Protein AF-A0A2H9T1U2-F1 (afdb_monomer)

Radius of gyration: 17.57 Å; Cα contacts (8 Å, |Δi|>4): 417; chains: 1; bounding box: 41×41×45 Å

InterPro domains:
  IPR004183 Extradiol ring-cleavage dioxygenase, class III enzyme, subunit B [PF02900] (7-222)

Mean predicted aligned error: 4.66 Å

Nearest PDB structures (foldseek):
  4d9h-assembly1_B  TM=4.629E-01  e=4.566E-03  Bacillus subtilis
  3u40-assembly1_F  TM=4.804E-01  e=1.037E-02  Entamoeba histolytica
  3tl6-assembly1_D  TM=4.191E-01  e=2.671E-02  Entamoeba histolytica
  4tym-assembly1_A  TM=4.036E-01  e=2.845E-02  Streptococcus agalactiae LMG 15084
  3tl6-assembly1_E  TM=4.062E-01  e=1.214E-01  Entamoeba histolytica

pLDDT: mean 91.02, std 10.44, range [48.34, 98.44]

Secondary structure (DSSP, 8-state):
-EEEEEEE---GGGSTTTS-HHHHHHTHHHHHHHHHHHHHHHHH--SEEEEEETTSS-BSSSEEEE--SEEEEE-GGGT-SS-EEEEEE-HHHHHHHHHHHHHTT--EEEE---BPPHHHHHHHHHHHHHHHHTT-----TTTPPPEEEEEE-B-S-HHHHHHHHHHHHHHHH--SSS----EEEEEE----TTSSTTSTT---THHHHHHHHHHHHHHTT--

Organism: NCBI:txid1974891

Foldseek 3Di:
DEQAEDEAAQDCLCPPQQNDPVSVVVCVVNNVVLLVSLVSLVVSQAQEEEEEFQPPPEEQQAKEKEQAQKAKEDDVVRVDPPDIDIAGAPNVLVVLLVVLCVVVVLHYDYDHDRYDDSLRVRSVCSNQVVQVVVVHTDAGPPRHTYHYIYIYDYSYDPVSVVVSVVSVVCSLPDPDDDDNGHYYYYYHDDADQACACPRPVGHDPVSVVRVVVVVVCVVVVVD

Sequence (223 aa):
MLKFASICPHPPIIIPTIGSSRDLERVSKTIKAMERLAKIFQHSQPETVIVISPHGPVSYHDIAVTMSPALSGNLKAFGDYETEMNFENDLELVDILQEKCRERKIPLKLMDEPQLDHGSLVPLYYLTHAYRQAGKDYKPKGGKILKVVPVAYSFLNRQINFEFGKKLFEVCNIKGKTKKRRIAIVASGDLSHRLTFEAPAGFNPRGAEFDEKIIELLEENNT

Structure (mmCIF, N/CA/C/O backbone):
data_AF-A0A2H9T1U2-F1
#
_entry.id   AF-A0A2H9T1U2-F1
#
loop_
_atom_site.group_PDB
_atom_site.id
_atom_site.type_symbol
_atom_site.label_atom_id
_atom_site.label_alt_id
_atom_site.label_comp_id
_atom_site.label_asym_id
_atom_site.label_entity_id
_atom_site.label_seq_id
_atom_site.pdbx_PDB_ins_code
_atom_site.Cartn_x
_atom_site.Cartn_y
_atom_site.Cartn_z
_atom_site.occupancy
_atom_site.B_iso_or_equiv
_atom_site.auth_seq_id
_atom_site.auth_comp_id
_atom_site.auth_asym_id
_atom_site.auth_atom_id
_atom_site.pdbx_PDB_model_num
ATOM 1 N N . MET A 1 1 ? -14.183 6.981 8.095 1.00 90.94 1 MET A N 1
ATOM 2 C CA . MET A 1 1 ? -14.840 7.096 6.781 1.00 90.94 1 MET A CA 1
ATOM 3 C C . MET A 1 1 ? -13.784 6.923 5.713 1.00 90.94 1 MET A C 1
ATOM 5 O O . MET A 1 1 ? -12.765 7.613 5.782 1.00 90.94 1 MET A O 1
ATOM 9 N N . LEU A 1 2 ? -14.035 6.039 4.750 1.00 94.56 2 LEU A N 1
ATOM 10 C CA . LEU A 1 2 ? -13.167 5.886 3.585 1.00 94.56 2 LEU A CA 1
ATOM 11 C C . LEU A 1 2 ? -13.174 7.190 2.775 1.00 94.56 2 LEU A C 1
ATOM 13 O O . LEU A 1 2 ? -14.232 7.775 2.530 1.00 94.56 2 LEU A O 1
ATOM 17 N N . LYS A 1 3 ? -11.989 7.687 2.429 1.00 95.38 3 LYS A N 1
ATOM 18 C CA . LYS A 1 3 ? -11.798 8.943 1.686 1.00 95.38 3 LYS A CA 1
ATOM 19 C C . LYS A 1 3 ? -11.027 8.772 0.388 1.00 95.38 3 LYS A C 1
ATOM 21 O O . LYS A 1 3 ? -11.106 9.652 -0.462 1.00 95.38 3 LYS A O 1
ATOM 26 N N . PHE A 1 4 ? -10.298 7.674 0.267 1.00 96.31 4 PHE A N 1
ATOM 27 C CA . PHE A 1 4 ? -9.397 7.407 -0.835 1.00 96.31 4 PHE A CA 1
ATOM 28 C C . PHE A 1 4 ? -9.191 5.900 -0.951 1.00 96.31 4 PHE A C 1
ATOM 30 O O . PHE A 1 4 ? -9.043 5.220 0.065 1.00 96.31 4 PHE A O 1
ATOM 37 N N . ALA A 1 5 ? -9.173 5.401 -2.178 1.00 96.81 5 ALA A N 1
ATOM 38 C CA . ALA A 1 5 ? -8.763 4.048 -2.503 1.00 96.81 5 ALA A CA 1
ATOM 39 C C . ALA A 1 5 ? -7.925 4.103 -3.782 1.00 96.81 5 ALA A C 1
ATOM 41 O O . ALA A 1 5 ? -8.271 4.847 -4.701 1.00 96.81 5 ALA A O 1
ATOM 42 N N . SER A 1 6 ? -6.835 3.345 -3.839 1.00 96.75 6 SER A N 1
ATOM 43 C CA . SER A 1 6 ? -6.018 3.241 -5.046 1.00 96.75 6 SER A CA 1
ATOM 44 C C . SER A 1 6 ? -5.394 1.869 -5.194 1.00 96.75 6 SER A C 1
ATOM 46 O O . SER A 1 6 ? -5.083 1.214 -4.200 1.00 96.75 6 SER A O 1
ATOM 48 N N . ILE A 1 7 ? -5.130 1.506 -6.444 1.00 96.00 7 ILE A N 1
ATOM 49 C CA . ILE A 1 7 ? -4.169 0.472 -6.809 1.00 96.00 7 ILE A CA 1
ATOM 50 C C . ILE A 1 7 ? -2.923 1.198 -7.311 1.00 96.00 7 ILE A C 1
ATOM 52 O O . ILE A 1 7 ? -3.042 2.177 -8.052 1.00 96.00 7 ILE A O 1
ATOM 56 N N . CYS A 1 8 ? -1.742 0.776 -6.880 1.00 94.25 8 CYS A N 1
ATOM 57 C CA . CYS A 1 8 ? -0.493 1.395 -7.310 1.00 94.25 8 CYS A CA 1
ATOM 58 C C . CYS A 1 8 ? 0.639 0.370 -7.432 1.00 94.25 8 CYS A C 1
ATOM 60 O O . CYS A 1 8 ? 0.700 -0.566 -6.630 1.00 94.25 8 CYS A O 1
ATOM 62 N N . PRO A 1 9 ? 1.553 0.575 -8.392 1.00 95.81 9 PRO A N 1
ATOM 63 C CA . PRO A 1 9 ? 2.707 -0.288 -8.570 1.00 95.81 9 PRO A CA 1
ATOM 64 C C . PRO A 1 9 ? 3.745 -0.048 -7.468 1.00 95.81 9 PRO A C 1
ATOM 66 O O . PRO A 1 9 ? 3.754 1.005 -6.817 1.00 95.81 9 PRO A O 1
ATOM 69 N N . HIS A 1 10 ? 4.653 -1.004 -7.297 1.00 96.12 10 HIS A N 1
ATOM 70 C CA . HIS A 1 10 ? 5.757 -0.912 -6.337 1.00 96.12 10 HIS A CA 1
ATOM 71 C C . HIS A 1 10 ? 7.153 -1.323 -6.847 1.00 96.12 10 HIS A C 1
ATOM 73 O O . HIS A 1 10 ? 7.988 -1.707 -6.021 1.00 96.12 10 HIS A O 1
ATOM 79 N N . PRO A 1 11 ? 7.497 -1.216 -8.146 1.00 94.81 11 PRO A N 1
ATOM 80 C CA . PRO A 1 11 ? 8.843 -1.544 -8.583 1.00 94.81 11 PRO A CA 1
ATOM 81 C C . PRO A 1 11 ? 9.811 -0.457 -8.085 1.00 94.81 11 PRO A C 1
ATOM 83 O O . PRO A 1 11 ? 9.638 0.707 -8.440 1.00 94.81 11 PRO A O 1
ATOM 86 N N . PRO A 1 12 ? 10.869 -0.780 -7.322 1.00 94.75 12 PRO A N 1
ATOM 87 C CA . PRO A 1 12 ? 11.767 0.230 -6.745 1.00 94.75 12 PRO A CA 1
ATOM 88 C C . PRO A 1 12 ? 12.447 1.143 -7.773 1.00 94.75 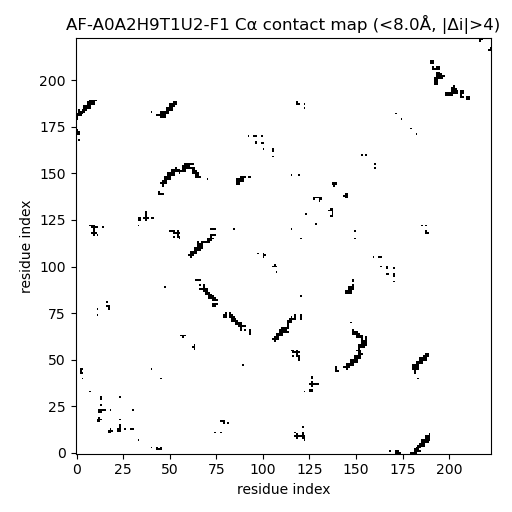12 PRO A C 1
ATOM 90 O O . PRO A 1 12 ? 12.835 2.257 -7.445 1.00 94.75 12 PRO A O 1
ATOM 93 N N . ILE A 1 13 ? 12.526 0.713 -9.035 1.00 94.75 13 ILE A N 1
ATOM 94 C CA . ILE A 1 13 ? 13.124 1.457 -10.151 1.00 94.75 13 ILE A CA 1
ATOM 95 C C . ILE A 1 13 ? 12.487 2.831 -10.415 1.00 94.75 13 ILE A C 1
ATOM 97 O O . ILE A 1 13 ? 13.112 3.682 -11.040 1.00 94.75 13 ILE A O 1
ATOM 101 N N . ILE A 1 14 ? 11.247 3.064 -9.970 1.00 94.50 14 ILE A N 1
ATOM 102 C CA . ILE A 1 14 ? 10.608 4.376 -10.141 1.00 94.50 14 ILE A CA 1
ATOM 103 C C . ILE A 1 14 ? 11.170 5.413 -9.153 1.00 94.50 14 ILE A C 1
ATOM 105 O O . ILE A 1 14 ? 11.081 6.612 -9.413 1.00 94.50 14 ILE A O 1
ATOM 109 N N . ILE A 1 15 ? 11.792 4.974 -8.052 1.00 93.81 15 ILE A N 1
ATOM 110 C CA . ILE A 1 15 ? 12.390 5.855 -7.047 1.00 93.81 15 ILE A CA 1
ATOM 111 C C . ILE A 1 15 ? 13.624 6.553 -7.646 1.00 93.81 15 ILE A C 1
ATOM 113 O O . ILE A 1 15 ? 14.526 5.864 -8.130 1.00 93.81 15 ILE A O 1
ATOM 117 N N . PRO A 1 16 ? 13.712 7.899 -7.592 1.00 91.62 16 PRO A N 1
ATOM 118 C CA . PRO A 1 16 ? 14.784 8.651 -8.251 1.00 91.62 16 PRO A CA 1
ATOM 119 C C . PRO A 1 16 ? 16.214 8.280 -7.837 1.00 91.62 16 PRO A C 1
ATOM 121 O O . PRO A 1 16 ? 17.124 8.399 -8.648 1.00 91.62 16 PRO A O 1
ATOM 124 N N . THR A 1 17 ? 16.420 7.845 -6.592 1.00 91.81 17 THR A N 1
ATOM 125 C CA . THR A 1 17 ? 17.729 7.419 -6.062 1.00 91.81 17 THR A CA 1
ATOM 126 C C . THR A 1 17 ? 18.105 5.985 -6.457 1.00 91.81 17 THR A C 1
ATOM 128 O O . THR A 1 17 ? 19.245 5.584 -6.249 1.00 91.81 17 THR A O 1
ATOM 131 N N . ILE A 1 18 ? 17.172 5.215 -7.034 1.00 94.56 18 ILE A N 1
ATOM 132 C CA . ILE A 1 18 ? 17.358 3.808 -7.430 1.00 94.56 18 ILE A CA 1
ATOM 133 C C . ILE A 1 18 ? 17.444 3.677 -8.951 1.00 94.56 18 ILE A C 1
ATOM 135 O O . ILE A 1 18 ? 18.362 3.048 -9.474 1.00 94.56 18 ILE A O 1
ATOM 139 N N . GLY A 1 19 ? 16.472 4.238 -9.674 1.00 92.75 19 GLY A N 1
ATOM 140 C CA . GLY A 1 19 ? 16.441 4.175 -11.133 1.00 92.75 19 GLY A CA 1
ATOM 141 C C . GLY A 1 19 ? 17.531 5.042 -11.760 1.00 92.75 19 GLY A C 1
ATOM 142 O O . GLY A 1 19 ? 17.707 6.199 -11.380 1.00 92.75 19 GLY A O 1
ATOM 143 N N . SER A 1 20 ? 18.231 4.528 -12.775 1.00 94.19 20 SER A N 1
ATOM 144 C CA . SER A 1 20 ? 19.115 5.377 -13.581 1.00 94.19 20 SER A CA 1
ATOM 145 C C . SER A 1 20 ? 18.301 6.424 -14.353 1.00 94.19 20 SER A C 1
ATOM 147 O O . SER A 1 20 ? 17.100 6.255 -14.570 1.00 94.19 20 SER A O 1
ATOM 149 N N . SER A 1 21 ? 18.940 7.481 -14.868 1.00 94.56 21 SER A N 1
ATOM 150 C CA . SER A 1 21 ? 18.242 8.486 -15.692 1.00 94.56 21 SER A CA 1
ATOM 151 C C . SER A 1 21 ? 17.480 7.863 -16.870 1.00 94.56 21 SER A C 1
ATOM 153 O O . SER A 1 21 ? 16.377 8.300 -17.190 1.00 94.56 21 SER A O 1
ATOM 155 N N . ARG A 1 22 ? 18.032 6.797 -17.467 1.00 95.62 22 ARG A N 1
ATOM 156 C CA . ARG A 1 22 ? 17.388 6.041 -18.549 1.00 95.62 22 ARG A CA 1
ATOM 157 C C . ARG A 1 22 ? 16.179 5.247 -18.056 1.00 95.62 22 ARG A C 1
ATOM 159 O O . ARG A 1 22 ? 15.176 5.165 -18.762 1.00 95.62 22 ARG A O 1
ATOM 166 N N . ASP A 1 23 ? 16.258 4.653 -16.870 1.00 94.75 23 ASP A N 1
ATOM 167 C CA . ASP A 1 23 ? 15.139 3.902 -16.299 1.00 94.75 23 ASP A CA 1
ATOM 168 C C . ASP A 1 23 ? 13.975 4.829 -15.957 1.00 94.75 23 ASP A C 1
ATOM 170 O O . ASP A 1 23 ? 12.844 4.570 -16.369 1.00 94.75 23 ASP A O 1
ATOM 174 N N . LEU A 1 24 ? 14.270 5.949 -15.289 1.00 94.25 24 LEU A N 1
ATOM 175 C CA . LEU A 1 24 ? 13.290 6.971 -14.917 1.00 94.25 24 LEU A CA 1
ATOM 176 C C . LEU A 1 24 ? 12.598 7.571 -16.149 1.00 94.25 24 LEU A C 1
ATOM 178 O O . LEU A 1 24 ? 11.392 7.822 -16.124 1.00 94.25 24 LEU A O 1
ATOM 182 N N . GLU A 1 25 ? 13.327 7.747 -17.253 1.00 96.12 25 GLU A N 1
ATOM 183 C CA . GLU A 1 25 ? 12.749 8.167 -18.530 1.00 96.12 25 GLU A CA 1
ATOM 184 C C . GLU A 1 25 ? 11.744 7.132 -19.068 1.00 96.12 25 GLU A C 1
ATOM 186 O O . GLU A 1 25 ? 10.606 7.487 -19.405 1.00 96.12 25 GLU A O 1
ATOM 191 N N . ARG A 1 26 ? 12.117 5.841 -19.079 1.00 94.31 26 ARG A N 1
ATOM 192 C CA . ARG A 1 26 ? 11.255 4.737 -19.548 1.00 94.31 26 ARG A CA 1
ATOM 193 C C . ARG A 1 26 ? 9.963 4.623 -18.743 1.00 94.31 26 ARG A C 1
ATOM 195 O O . ARG A 1 26 ? 8.907 4.372 -19.321 1.00 94.31 26 ARG A O 1
ATOM 202 N N . VAL A 1 27 ? 10.031 4.827 -17.429 1.00 94.50 27 VAL A N 1
ATOM 203 C CA . VAL A 1 27 ? 8.880 4.725 -16.510 1.00 94.50 27 VAL A CA 1
ATOM 204 C C . VAL A 1 27 ? 8.242 6.082 -16.190 1.00 94.50 27 VAL A C 1
ATOM 206 O O . VAL A 1 27 ? 7.402 6.187 -15.295 1.00 94.50 27 VAL A O 1
ATOM 209 N N . SER A 1 28 ? 8.576 7.131 -16.946 1.00 95.69 28 SER A N 1
ATOM 210 C CA . SER A 1 28 ? 8.123 8.505 -16.688 1.00 95.69 28 SER A CA 1
ATOM 211 C C . SER A 1 28 ? 6.598 8.662 -16.655 1.00 95.69 28 SER A C 1
ATOM 213 O O . SER A 1 28 ? 6.077 9.484 -15.901 1.00 95.69 28 SER A O 1
ATOM 215 N N . LYS A 1 29 ? 5.856 7.859 -17.432 1.00 95.88 29 LYS A N 1
ATOM 216 C CA . LYS A 1 29 ? 4.384 7.821 -17.375 1.00 95.88 29 LYS A CA 1
ATOM 217 C C . LYS A 1 29 ? 3.885 7.330 -16.011 1.00 95.88 29 LYS A C 1
ATOM 219 O O . LYS A 1 29 ? 2.993 7.955 -15.441 1.00 95.88 29 LYS A O 1
ATOM 224 N N . THR A 1 30 ? 4.491 6.272 -15.475 1.00 95.00 30 THR A N 1
ATOM 225 C CA . THR A 1 30 ? 4.181 5.723 -14.147 1.00 95.00 30 THR A CA 1
ATOM 226 C C . THR A 1 30 ? 4.508 6.730 -13.051 1.00 95.00 30 THR A C 1
ATOM 228 O O . THR A 1 30 ? 3.664 6.990 -12.198 1.00 95.00 30 THR A O 1
ATOM 231 N N . ILE A 1 31 ? 5.679 7.373 -13.114 1.00 95.06 31 ILE A N 1
ATOM 232 C CA . ILE A 1 31 ? 6.083 8.412 -12.151 1.00 95.06 31 ILE A CA 1
ATOM 233 C C . ILE A 1 31 ? 5.065 9.561 -12.137 1.00 95.06 31 ILE A C 1
ATOM 235 O O . ILE A 1 31 ? 4.530 9.898 -11.083 1.00 95.06 31 ILE A O 1
ATOM 239 N N . LYS A 1 32 ? 4.706 10.106 -13.309 1.00 95.12 32 LYS A N 1
ATOM 240 C CA . LYS A 1 32 ? 3.702 11.181 -13.423 1.00 95.12 32 LYS A CA 1
ATOM 241 C C . LYS A 1 32 ? 2.329 10.760 -12.887 1.00 95.12 32 LYS A C 1
ATOM 243 O O . LYS A 1 32 ? 1.623 11.573 -12.285 1.00 95.12 32 LYS A O 1
ATOM 248 N N . ALA A 1 33 ? 1.933 9.504 -13.096 1.00 95.62 33 ALA A N 1
ATOM 249 C CA . ALA A 1 33 ? 0.693 8.964 -12.545 1.00 95.62 33 ALA A CA 1
ATOM 250 C C . ALA A 1 33 ? 0.746 8.874 -11.010 1.00 95.62 33 ALA A C 1
ATOM 252 O O . ALA A 1 33 ? -0.199 9.310 -10.352 1.00 95.62 33 ALA A O 1
ATOM 253 N N . MET A 1 34 ? 1.862 8.409 -10.438 1.00 95.56 34 MET A N 1
ATOM 254 C CA . MET A 1 34 ? 2.080 8.367 -8.987 1.00 95.56 34 MET A CA 1
ATOM 255 C C . MET A 1 34 ? 2.093 9.769 -8.363 1.00 95.56 34 MET A C 1
ATOM 257 O O . MET A 1 34 ? 1.471 9.987 -7.326 1.00 95.56 34 MET A O 1
ATOM 261 N N . GLU A 1 35 ? 2.706 10.759 -9.017 1.00 93.31 35 GLU A N 1
ATOM 262 C CA . GLU A 1 35 ? 2.666 12.165 -8.587 1.00 93.31 35 GLU A CA 1
ATOM 263 C C . GLU A 1 35 ? 1.244 12.748 -8.620 1.00 93.31 35 GLU A C 1
ATOM 265 O O . GLU A 1 35 ? 0.832 13.481 -7.714 1.00 93.31 35 GLU A O 1
ATOM 270 N N . ARG A 1 36 ? 0.454 12.418 -9.651 1.00 93.94 36 ARG A N 1
ATOM 271 C CA . ARG A 1 36 ? -0.965 12.796 -9.715 1.00 93.94 36 ARG A CA 1
ATOM 272 C C . ARG A 1 36 ? -1.761 12.123 -8.599 1.00 93.94 36 ARG A C 1
ATOM 274 O O . ARG A 1 36 ? -2.568 12.790 -7.950 1.00 93.94 36 ARG A O 1
ATOM 281 N N . LEU A 1 37 ? -1.527 10.835 -8.358 1.00 95.31 37 LEU A N 1
ATOM 282 C CA . LEU A 1 37 ? -2.172 10.076 -7.291 1.00 95.31 37 LEU A CA 1
ATOM 283 C C . LEU A 1 37 ? -1.848 10.669 -5.916 1.00 95.31 37 LEU A C 1
ATOM 285 O O . LEU A 1 37 ? -2.753 10.855 -5.104 1.00 95.31 37 LEU A O 1
ATOM 289 N N . ALA A 1 38 ? -0.593 11.068 -5.694 1.00 93.31 38 ALA A N 1
ATOM 290 C CA . ALA A 1 38 ? -0.161 11.755 -4.484 1.00 93.31 38 ALA A CA 1
ATOM 291 C C . ALA A 1 38 ? -0.947 13.053 -4.259 1.00 93.31 38 ALA A C 1
ATOM 293 O O . ALA A 1 38 ? -1.439 13.286 -3.156 1.00 93.31 38 ALA A O 1
ATOM 294 N N . LYS A 1 39 ? -1.173 13.866 -5.301 1.00 91.62 39 LYS A N 1
ATOM 295 C CA . LYS A 1 39 ? -2.032 15.060 -5.185 1.00 91.62 39 LYS A CA 1
ATOM 296 C C . LYS A 1 39 ? -3.449 14.684 -4.745 1.00 91.62 39 LYS A C 1
ATOM 298 O O . LYS A 1 39 ? -3.988 15.327 -3.848 1.00 91.62 39 LYS A O 1
ATOM 303 N N . ILE A 1 40 ? -4.058 13.645 -5.317 1.00 94.69 40 ILE A N 1
ATOM 304 C CA . ILE A 1 40 ? -5.415 13.199 -4.940 1.00 94.69 40 ILE A CA 1
ATOM 305 C C . ILE A 1 40 ? -5.447 12.719 -3.480 1.00 94.69 40 ILE A C 1
ATOM 307 O O . ILE A 1 40 ? -6.317 13.134 -2.708 1.00 94.69 40 ILE A O 1
ATOM 311 N N . PHE A 1 41 ? -4.466 11.908 -3.076 1.00 94.31 41 PHE A N 1
ATOM 312 C CA . PHE A 1 41 ? -4.301 11.440 -1.701 1.00 94.31 41 PHE A CA 1
ATOM 313 C C . PHE A 1 41 ? -4.222 12.616 -0.725 1.00 94.31 41 PHE A C 1
ATOM 315 O O . PHE A 1 41 ? -4.972 12.666 0.251 1.00 94.31 41 PHE A O 1
ATOM 322 N N . GLN A 1 42 ? -3.416 13.630 -1.040 1.00 89.88 42 GLN A N 1
ATOM 323 C CA . GLN A 1 42 ? -3.288 14.836 -0.225 1.00 89.88 42 GLN A CA 1
ATOM 324 C C . GLN A 1 42 ? -4.603 15.601 -0.093 1.00 89.88 42 GLN A C 1
ATOM 326 O O . GLN A 1 42 ? -4.963 15.986 1.016 1.00 89.88 42 GLN A O 1
ATOM 331 N N . HIS A 1 43 ? -5.364 15.787 -1.173 1.00 91.19 43 HIS A N 1
ATOM 332 C CA . HIS A 1 43 ? -6.671 16.453 -1.098 1.00 91.19 43 HIS A CA 1
ATOM 333 C C . HIS A 1 43 ? -7.674 15.671 -0.235 1.00 91.19 43 HIS A C 1
ATOM 335 O O . HIS A 1 43 ? -8.513 16.270 0.440 1.00 91.19 43 HIS A O 1
ATOM 341 N N . SER A 1 44 ? -7.565 14.339 -0.201 1.00 92.75 44 SER A N 1
ATOM 342 C CA . SER A 1 44 ? -8.417 13.484 0.633 1.00 92.75 44 SER A CA 1
ATOM 343 C C . SER A 1 44 ? -8.070 13.537 2.135 1.00 92.75 44 SER A C 1
ATOM 345 O O . SER A 1 44 ? -8.901 13.177 2.979 1.00 92.75 44 SER A O 1
ATOM 347 N N . GLN A 1 45 ? -6.887 14.072 2.474 1.00 91.50 45 GLN A N 1
ATOM 348 C CA . GLN A 1 45 ? -6.411 14.345 3.835 1.00 91.50 45 GLN A CA 1
ATOM 349 C C . GLN A 1 45 ? -6.508 13.141 4.798 1.00 91.50 45 GLN A C 1
ATOM 351 O O . GLN A 1 45 ? -7.010 13.317 5.917 1.00 91.50 45 GLN A O 1
ATOM 356 N N . PRO A 1 46 ? -6.086 11.921 4.419 1.00 93.00 46 PRO A N 1
ATOM 357 C CA . PRO A 1 46 ? -6.200 10.756 5.285 1.00 93.00 46 PRO A CA 1
ATOM 358 C C . PRO A 1 46 ? -5.361 10.931 6.550 1.00 93.00 46 PRO A C 1
ATOM 360 O O . PRO A 1 46 ? -4.295 11.546 6.531 1.00 93.00 46 PRO A O 1
ATOM 363 N N . GLU A 1 47 ? -5.891 10.410 7.651 1.00 93.50 47 GLU A N 1
ATOM 364 C CA . GLU A 1 47 ? -5.246 10.307 8.964 1.00 93.50 47 GLU A CA 1
ATOM 365 C C . GLU A 1 47 ? -4.645 8.914 9.172 1.00 93.50 47 GLU A C 1
ATOM 367 O O . GLU A 1 47 ? -3.643 8.792 9.869 1.00 93.50 47 GLU A O 1
ATOM 372 N N . THR A 1 48 ? -5.228 7.902 8.525 1.00 94.88 48 THR A N 1
ATOM 373 C CA . THR A 1 48 ? -4.740 6.521 8.519 1.00 94.88 48 THR A CA 1
ATOM 374 C C . THR A 1 48 ? -4.756 5.998 7.086 1.00 94.88 48 THR A C 1
ATOM 376 O O . THR A 1 48 ? -5.726 6.230 6.358 1.00 94.88 48 THR A O 1
ATOM 379 N N . VAL A 1 49 ? -3.714 5.279 6.681 1.00 97.38 49 VAL A N 1
ATOM 380 C CA . VAL A 1 49 ? -3.676 4.513 5.432 1.00 97.38 49 VAL A CA 1
ATOM 381 C C . VAL A 1 49 ? -3.540 3.027 5.744 1.00 97.38 49 VAL A C 1
ATOM 383 O O . VAL A 1 49 ? -2.647 2.617 6.477 1.00 97.38 49 VAL A O 1
ATOM 386 N N . ILE A 1 50 ? -4.443 2.219 5.199 1.00 98.44 50 ILE A N 1
ATOM 387 C CA . ILE A 1 50 ? -4.301 0.765 5.158 1.00 98.44 50 ILE A CA 1
ATOM 388 C C . ILE A 1 50 ? -3.528 0.449 3.882 1.00 98.44 50 ILE A C 1
ATOM 390 O O . ILE A 1 50 ? -4.009 0.771 2.794 1.00 98.44 50 ILE A O 1
ATOM 394 N N . VAL A 1 51 ? -2.340 -0.136 4.007 1.00 98.31 51 VAL A N 1
ATOM 395 C CA . VAL A 1 51 ? -1.506 -0.520 2.862 1.00 98.31 51 VAL A CA 1
ATOM 396 C C . VAL A 1 51 ? -1.489 -2.037 2.748 1.00 98.31 51 VAL A C 1
ATOM 398 O O . VAL A 1 51 ? -1.159 -2.727 3.708 1.00 98.31 51 VAL A O 1
ATOM 401 N N . ILE A 1 52 ? -1.901 -2.549 1.591 1.00 98.31 52 ILE A N 1
ATOM 402 C CA . ILE A 1 52 ? -1.913 -3.980 1.292 1.00 98.31 52 ILE A CA 1
ATOM 403 C C . ILE A 1 52 ? -0.701 -4.270 0.414 1.00 98.31 52 ILE A C 1
ATOM 405 O O . ILE A 1 52 ? -0.624 -3.727 -0.686 1.00 98.31 52 ILE A O 1
ATOM 409 N N . SER A 1 53 ? 0.225 -5.104 0.886 1.00 97.75 53 SER A N 1
ATOM 410 C CA . SER A 1 53 ? 1.448 -5.447 0.152 1.00 97.75 53 SER A CA 1
ATOM 411 C C . SER A 1 53 ? 1.557 -6.947 -0.147 1.00 97.75 53 SER A C 1
ATOM 413 O O . SER A 1 53 ? 1.287 -7.765 0.738 1.00 97.75 53 SER A O 1
ATOM 415 N N . PRO A 1 54 ? 2.006 -7.340 -1.356 1.00 95.00 54 PRO A N 1
ATOM 416 C CA . PRO A 1 54 ? 2.303 -8.729 -1.689 1.00 95.00 54 PRO A CA 1
ATOM 417 C C . PRO A 1 54 ? 3.676 -9.204 -1.191 1.00 95.00 54 PRO A C 1
ATOM 419 O O . PRO A 1 54 ? 3.979 -10.387 -1.320 1.00 95.00 54 PRO A O 1
ATOM 422 N N . HIS A 1 55 ? 4.500 -8.318 -0.621 1.00 93.25 55 HIS A N 1
ATOM 423 C CA . HIS A 1 55 ? 5.857 -8.634 -0.156 1.00 93.25 55 HIS A CA 1
ATOM 424 C C . HIS A 1 55 ? 6.007 -8.662 1.374 1.00 93.25 55 HIS A C 1
ATOM 426 O O . HIS A 1 55 ? 7.113 -8.863 1.871 1.00 93.25 55 HIS A O 1
ATOM 432 N N . GLY A 1 56 ? 4.912 -8.465 2.116 1.00 86.81 56 GLY A N 1
ATOM 433 C CA . GLY A 1 56 ? 4.875 -8.634 3.571 1.00 86.81 56 GLY A CA 1
ATOM 434 C C . GLY A 1 56 ? 4.892 -10.112 4.005 1.00 86.81 56 GLY A C 1
ATOM 435 O O . GLY A 1 56 ? 5.154 -10.997 3.187 1.00 86.81 56 GLY A O 1
ATOM 436 N N . PRO A 1 57 ? 4.569 -10.422 5.275 1.00 89.69 57 PRO A N 1
ATOM 437 C CA . PRO A 1 57 ? 4.473 -11.796 5.782 1.00 89.69 57 PRO A CA 1
ATOM 438 C C . PRO A 1 57 ? 3.226 -12.520 5.235 1.00 89.69 57 PRO A C 1
ATOM 440 O O . PRO A 1 57 ? 2.260 -12.775 5.954 1.00 89.69 57 PRO A O 1
ATOM 443 N N . VAL A 1 58 ? 3.233 -12.816 3.934 1.00 91.69 58 VAL A N 1
ATOM 444 C CA . VAL A 1 58 ? 2.128 -13.453 3.207 1.00 91.69 58 VAL A CA 1
ATOM 445 C C . VAL A 1 58 ? 1.853 -14.867 3.721 1.00 91.69 58 VAL A C 1
ATOM 447 O O . VAL A 1 58 ? 2.761 -15.602 4.113 1.00 91.69 58 VAL A O 1
ATOM 450 N N . SER A 1 59 ? 0.583 -15.269 3.697 1.00 92.44 59 SER A N 1
ATOM 451 C CA . SER A 1 59 ? 0.120 -16.534 4.275 1.00 92.44 59 SER A CA 1
ATOM 452 C C . SER A 1 59 ? -0.907 -17.226 3.377 1.00 92.44 59 SER A C 1
ATOM 454 O O . SER A 1 59 ? -1.662 -16.584 2.644 1.00 92.44 59 SER A O 1
ATOM 456 N N . TYR A 1 60 ? -0.925 -18.561 3.431 1.00 95.12 60 TYR A N 1
ATOM 457 C CA . TYR A 1 60 ? -1.914 -19.417 2.759 1.00 95.12 60 TYR A CA 1
ATOM 458 C C . TYR A 1 60 ? -3.132 -19.722 3.638 1.00 95.12 60 TYR A C 1
ATOM 460 O O . TYR A 1 60 ? -4.104 -20.311 3.165 1.00 95.12 60 TYR A O 1
ATOM 468 N N . HIS A 1 61 ? -3.081 -19.350 4.916 1.00 95.69 61 HIS A N 1
ATOM 469 C CA . HIS A 1 61 ? -4.075 -19.744 5.913 1.00 95.69 61 HIS A CA 1
ATOM 470 C C . HIS A 1 61 ? -4.842 -18.559 6.490 1.00 95.69 61 HIS A C 1
ATOM 472 O O . HIS A 1 61 ? -5.971 -18.729 6.944 1.00 95.69 61 HIS A O 1
ATOM 478 N N . ASP A 1 62 ? -4.255 -17.366 6.442 1.00 96.38 62 ASP A N 1
ATOM 479 C CA . ASP A 1 62 ? -4.775 -16.176 7.094 1.00 96.38 62 ASP A CA 1
ATOM 480 C C . ASP A 1 62 ? -4.364 -14.900 6.355 1.00 96.38 62 ASP A C 1
ATOM 482 O O . ASP A 1 62 ? -3.440 -14.872 5.545 1.00 96.38 62 ASP A O 1
ATOM 486 N N . ILE A 1 63 ? -5.105 -13.832 6.630 1.00 97.38 63 ILE A N 1
ATOM 487 C CA . ILE A 1 63 ? -4.742 -12.470 6.263 1.00 97.38 63 ILE A CA 1
ATOM 488 C C . ILE A 1 63 ? -3.889 -11.919 7.402 1.00 97.38 63 ILE A C 1
ATOM 490 O O . ILE A 1 63 ? -4.373 -11.784 8.529 1.00 97.38 63 ILE A O 1
ATOM 494 N N . ALA A 1 64 ? -2.623 -11.619 7.125 1.00 97.69 64 ALA A N 1
ATOM 495 C CA . ALA A 1 64 ? -1.719 -11.085 8.133 1.00 97.69 64 ALA A CA 1
ATOM 496 C C . ALA A 1 64 ? -1.883 -9.563 8.256 1.00 97.69 64 ALA A C 1
ATOM 498 O O . ALA A 1 64 ? -1.820 -8.839 7.261 1.00 97.69 64 ALA A O 1
ATOM 499 N N . VAL A 1 65 ? -2.080 -9.078 9.483 1.00 98.19 65 VAL A N 1
ATOM 500 C CA . VAL A 1 65 ? -2.175 -7.648 9.810 1.00 98.19 65 VAL A CA 1
ATOM 501 C C . VAL A 1 65 ? -1.145 -7.315 10.879 1.00 98.19 65 VAL A C 1
ATOM 503 O O . VAL A 1 65 ? -1.110 -7.943 11.938 1.00 98.19 65 VAL A O 1
ATOM 506 N N . THR A 1 66 ? -0.306 -6.322 10.617 1.00 98.12 66 THR A N 1
ATOM 507 C CA . THR A 1 66 ? 0.739 -5.919 11.559 1.00 98.12 66 THR A CA 1
ATOM 508 C C . THR A 1 66 ? 0.154 -5.124 12.726 1.00 98.12 66 THR A C 1
ATOM 510 O O . THR A 1 66 ? -0.579 -4.154 12.525 1.00 98.12 66 THR A O 1
ATOM 513 N N . MET A 1 67 ? 0.535 -5.493 13.952 1.00 97.75 67 MET A N 1
ATOM 514 C CA . MET A 1 67 ? 0.139 -4.829 15.201 1.00 97.75 67 MET A CA 1
ATOM 515 C C . MET A 1 67 ? 1.305 -4.175 15.962 1.00 97.75 67 MET A C 1
ATOM 517 O O . MET A 1 67 ? 1.122 -3.722 17.091 1.00 97.75 67 MET A O 1
ATOM 521 N N . SER A 1 68 ? 2.502 -4.105 15.373 1.00 98.38 68 SER A N 1
ATOM 522 C CA . SER A 1 68 ? 3.632 -3.384 15.970 1.00 98.38 68 SER A CA 1
ATOM 523 C C . SER A 1 68 ? 3.304 -1.882 16.067 1.00 98.38 68 SER A C 1
ATOM 525 O O . SER A 1 68 ? 2.853 -1.313 15.068 1.00 98.38 68 SER A O 1
ATOM 527 N N . PRO A 1 69 ? 3.489 -1.215 17.227 1.00 97.94 69 PRO A N 1
ATOM 528 C CA . PRO A 1 69 ? 3.087 0.187 17.411 1.00 97.94 69 PRO A CA 1
ATOM 529 C C . PRO A 1 69 ? 3.867 1.186 16.549 1.00 97.94 69 PRO A C 1
ATOM 531 O O . PRO A 1 69 ? 3.306 2.184 16.091 1.00 97.94 69 PRO A O 1
ATOM 534 N N . ALA A 1 70 ? 5.156 0.915 16.346 1.00 97.69 70 ALA A N 1
ATOM 535 C CA . ALA A 1 70 ? 6.054 1.696 15.512 1.00 97.69 70 ALA A CA 1
ATOM 536 C C . ALA A 1 70 ? 6.451 0.865 14.292 1.00 97.69 70 ALA A C 1
ATOM 538 O O . ALA A 1 70 ? 6.740 -0.326 14.414 1.00 97.69 70 ALA A O 1
ATOM 539 N N . LEU A 1 71 ? 6.449 1.511 13.131 1.00 97.94 71 LEU A N 1
ATOM 540 C CA . LEU A 1 71 ? 6.738 0.899 11.844 1.00 97.94 71 LEU A CA 1
ATOM 541 C C . LEU A 1 71 ? 7.894 1.646 11.196 1.00 97.94 71 LEU A C 1
ATOM 543 O O . LEU A 1 71 ? 7.914 2.879 11.204 1.00 97.94 71 LEU A O 1
ATOM 547 N N . SER A 1 72 ? 8.827 0.916 10.600 1.00 96.56 72 SER A N 1
ATOM 548 C CA . SER A 1 72 ? 9.929 1.514 9.856 1.00 96.56 72 SER A CA 1
ATOM 549 C C . SER A 1 72 ? 10.267 0.715 8.610 1.00 96.56 72 SER A C 1
ATOM 551 O O . SER A 1 72 ? 9.904 -0.448 8.478 1.00 96.56 72 SER A O 1
ATOM 553 N N . GLY A 1 73 ? 10.939 1.345 7.657 1.00 95.75 73 GLY A N 1
ATOM 554 C CA . GLY A 1 73 ? 11.444 0.649 6.485 1.00 95.75 73 GLY A CA 1
ATOM 555 C C . GLY A 1 73 ? 12.389 1.515 5.668 1.00 95.75 73 GLY A C 1
ATOM 556 O O . GLY A 1 73 ? 12.414 2.743 5.788 1.00 95.75 73 GLY A O 1
ATOM 557 N N . ASN A 1 74 ? 13.193 0.854 4.845 1.00 94.94 74 ASN A N 1
ATOM 558 C CA . ASN A 1 74 ? 14.191 1.478 3.986 1.00 94.94 74 ASN A CA 1
ATOM 559 C C . ASN A 1 74 ? 14.277 0.742 2.644 1.00 94.94 74 ASN A C 1
ATOM 561 O O . ASN A 1 74 ? 13.748 -0.359 2.490 1.00 94.94 74 ASN A O 1
ATOM 565 N N . LEU A 1 75 ? 14.967 1.348 1.680 1.00 95.69 75 LEU A N 1
ATOM 566 C CA . LEU A 1 75 ? 15.162 0.787 0.342 1.00 95.69 75 LEU A CA 1
ATOM 567 C C . LEU A 1 75 ? 16.623 0.372 0.076 1.00 95.69 75 LEU A C 1
ATOM 569 O O . LEU A 1 75 ? 17.032 0.229 -1.076 1.00 95.69 75 LEU A O 1
ATOM 573 N N . LYS A 1 76 ? 17.405 0.093 1.133 1.00 96.38 76 LYS A N 1
ATOM 574 C CA . LYS A 1 76 ? 18.839 -0.251 1.031 1.00 96.38 76 LYS A CA 1
ATOM 575 C C . LYS A 1 76 ? 19.091 -1.504 0.201 1.00 96.38 76 LYS A C 1
ATOM 577 O O . LYS A 1 76 ? 20.081 -1.571 -0.519 1.00 96.38 76 LYS A O 1
ATOM 582 N N . ALA A 1 77 ? 18.171 -2.471 0.249 1.00 95.06 77 ALA A N 1
ATOM 583 C CA . ALA A 1 77 ? 18.230 -3.687 -0.568 1.00 95.06 77 ALA A CA 1
ATOM 584 C C . ALA A 1 77 ? 18.237 -3.404 -2.086 1.00 95.06 77 ALA A C 1
ATOM 586 O O . ALA A 1 77 ? 18.643 -4.262 -2.864 1.00 95.06 77 ALA A O 1
ATOM 587 N N . PHE A 1 78 ? 17.822 -2.201 -2.496 1.00 95.50 78 PHE A N 1
ATOM 588 C CA . PHE A 1 78 ? 17.790 -1.738 -3.883 1.00 95.50 78 PHE A CA 1
ATOM 589 C C . PHE A 1 78 ? 18.839 -0.652 -4.173 1.00 95.50 78 PHE A C 1
ATOM 591 O O . PHE A 1 78 ? 18.790 -0.025 -5.224 1.00 95.50 78 PHE A O 1
ATOM 598 N N . GLY A 1 79 ? 19.789 -0.429 -3.257 1.00 93.62 79 GLY A N 1
ATOM 599 C CA . GLY A 1 79 ? 20.879 0.536 -3.428 1.00 93.62 79 GLY A CA 1
ATOM 600 C C . GLY A 1 79 ? 20.584 1.954 -2.934 1.00 93.62 79 GLY A C 1
ATOM 601 O O . GLY A 1 79 ? 21.451 2.815 -3.052 1.00 93.62 79 GLY A O 1
ATOM 602 N N . ASP A 1 80 ? 19.412 2.199 -2.344 1.00 92.75 80 ASP A N 1
ATOM 603 C CA . ASP A 1 80 ? 19.057 3.502 -1.779 1.00 92.75 80 ASP A CA 1
ATOM 604 C C . ASP A 1 80 ? 19.366 3.568 -0.279 1.00 92.75 80 ASP A C 1
ATOM 606 O O . ASP A 1 80 ? 18.683 2.968 0.556 1.00 92.75 80 ASP A O 1
ATOM 610 N N . TYR A 1 81 ? 20.414 4.317 0.056 1.00 90.88 81 TYR A N 1
ATOM 611 C CA . TYR A 1 81 ? 20.862 4.537 1.431 1.00 90.88 81 TYR A CA 1
ATOM 612 C C . TYR A 1 81 ? 20.277 5.806 2.063 1.00 90.88 81 TYR A C 1
ATOM 614 O O . TYR A 1 81 ? 20.533 6.057 3.241 1.00 90.88 81 TYR A O 1
ATOM 622 N N . GLU A 1 82 ? 19.500 6.586 1.308 1.00 86.56 82 GLU A N 1
ATOM 623 C CA . GLU A 1 82 ? 18.955 7.876 1.739 1.00 86.56 82 GLU A CA 1
ATOM 624 C C . GLU A 1 82 ? 17.505 7.754 2.218 1.00 86.56 82 GLU A C 1
ATOM 626 O O . GLU A 1 82 ? 17.101 8.434 3.165 1.00 86.56 82 GLU A O 1
ATOM 631 N N . THR A 1 83 ? 16.707 6.875 1.601 1.00 87.00 83 THR A N 1
ATOM 632 C CA . THR A 1 83 ? 15.297 6.719 1.979 1.00 87.00 83 THR A CA 1
ATOM 633 C C . THR A 1 83 ? 15.129 5.845 3.217 1.00 87.00 83 THR A C 1
ATOM 635 O O . THR A 1 83 ? 15.228 4.616 3.174 1.00 87.00 83 THR A O 1
ATOM 638 N N . GLU A 1 84 ? 14.732 6.494 4.307 1.00 89.94 84 GLU A N 1
ATOM 639 C CA . GLU A 1 84 ? 14.199 5.863 5.510 1.00 89.94 84 GLU A CA 1
ATOM 640 C C . GLU A 1 84 ? 12.824 6.452 5.847 1.00 89.94 84 GLU A C 1
ATOM 642 O O . GLU A 1 84 ? 12.589 7.664 5.766 1.00 89.94 84 GLU A O 1
ATOM 647 N N . MET A 1 85 ? 11.868 5.591 6.190 1.00 91.69 85 MET A N 1
ATOM 648 C CA . MET A 1 85 ? 10.502 5.997 6.505 1.00 91.69 85 MET A CA 1
ATOM 649 C C . MET A 1 85 ? 10.057 5.381 7.820 1.00 91.69 85 MET A C 1
ATOM 651 O O . MET A 1 85 ? 10.224 4.186 8.030 1.00 91.69 85 MET A O 1
ATOM 655 N N . ASN A 1 86 ? 9.467 6.213 8.676 1.00 93.38 86 ASN A N 1
ATOM 656 C CA . ASN A 1 86 ? 8.962 5.835 9.988 1.00 93.38 86 ASN A CA 1
ATOM 657 C C . ASN A 1 86 ? 7.494 6.249 10.098 1.00 93.38 86 ASN A C 1
ATOM 659 O O . ASN A 1 86 ? 7.128 7.351 9.681 1.00 93.38 86 ASN A O 1
ATOM 663 N N . PHE A 1 87 ? 6.665 5.375 10.661 1.00 94.94 87 PHE A N 1
ATOM 664 C CA . PHE A 1 87 ? 5.232 5.589 10.828 1.00 94.94 87 PHE A CA 1
ATOM 665 C C . PHE A 1 87 ? 4.746 5.058 12.177 1.00 94.94 87 PHE A C 1
ATOM 667 O O . PHE A 1 87 ? 5.336 4.155 12.769 1.00 94.94 87 PHE A O 1
ATOM 674 N N . GLU A 1 88 ? 3.621 5.596 12.639 1.00 96.25 88 GLU A N 1
ATOM 675 C CA . GLU A 1 88 ? 2.860 5.023 13.750 1.00 96.25 88 GLU A CA 1
ATOM 676 C C . GLU A 1 88 ? 1.772 4.087 13.223 1.00 96.25 88 GLU A C 1
ATOM 678 O O . GLU A 1 88 ? 1.159 4.356 12.186 1.00 96.25 88 GLU A O 1
ATOM 683 N N . ASN A 1 89 ? 1.467 3.032 13.973 1.00 97.94 89 ASN A N 1
ATOM 684 C C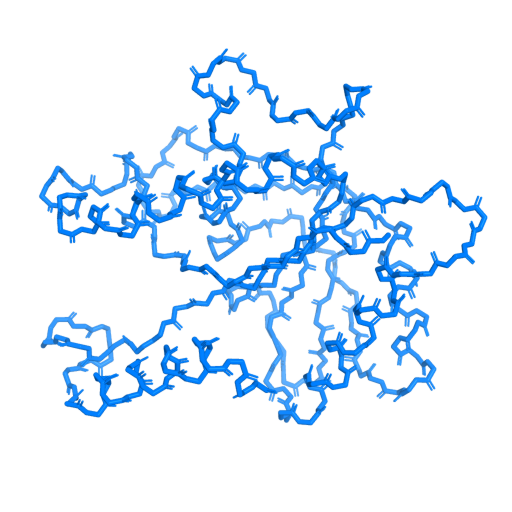A . ASN A 1 89 ? 0.344 2.152 13.672 1.00 97.94 89 ASN A CA 1
ATOM 685 C C . ASN A 1 89 ? -0.985 2.704 14.233 1.00 97.94 89 ASN A C 1
ATOM 687 O O . ASN A 1 89 ? -1.037 3.355 15.283 1.00 97.94 89 ASN A O 1
ATOM 691 N N . ASP A 1 90 ? -2.096 2.445 13.542 1.00 96.25 90 ASP A N 1
ATOM 692 C CA . ASP A 1 90 ? -3.450 2.687 14.058 1.00 96.25 90 ASP A CA 1
ATOM 693 C C . ASP A 1 90 ? -3.985 1.416 14.729 1.00 96.25 90 ASP A C 1
ATOM 695 O O . ASP A 1 90 ? -4.866 0.740 14.202 1.00 96.25 90 ASP A O 1
ATOM 699 N N . LEU A 1 91 ? -3.444 1.094 15.909 1.00 96.69 91 LEU A N 1
ATOM 700 C CA . LEU A 1 91 ? -3.790 -0.128 16.650 1.00 96.69 91 LEU A CA 1
ATOM 701 C C . LEU A 1 91 ? -5.284 -0.234 16.969 1.00 96.69 91 LEU A C 1
ATOM 703 O O . LEU A 1 91 ? -5.853 -1.316 16.913 1.00 96.69 91 LEU A O 1
ATOM 707 N N . GLU A 1 92 ? -5.955 0.893 17.208 1.00 94.12 92 GLU A N 1
ATOM 708 C CA . GLU A 1 92 ? -7.402 0.878 17.415 1.00 94.12 92 GLU A CA 1
ATOM 709 C C . GLU A 1 92 ? -8.146 0.424 16.147 1.00 94.12 92 GLU A C 1
ATOM 711 O O . GLU A 1 92 ? -9.155 -0.271 16.229 1.00 94.12 92 GLU A O 1
ATOM 716 N N . LEU A 1 93 ? -7.664 0.801 14.956 1.00 94.56 93 LEU A N 1
ATOM 717 C CA . LEU A 1 93 ? -8.228 0.313 13.697 1.00 94.56 93 LEU A CA 1
ATOM 718 C C . LEU A 1 93 ? -7.925 -1.175 13.478 1.00 94.56 93 LEU A C 1
ATOM 720 O O . LEU A 1 93 ? -8.789 -1.886 12.964 1.00 94.56 93 LEU A O 1
ATOM 724 N N . VAL A 1 94 ? -6.740 -1.641 13.886 1.00 96.81 94 VAL A N 1
ATOM 725 C CA . VAL A 1 94 ? -6.360 -3.064 13.857 1.00 96.81 94 VAL A CA 1
ATOM 726 C C . VAL A 1 94 ? -7.295 -3.895 14.738 1.00 96.81 94 VAL A C 1
ATOM 728 O O . VAL A 1 94 ? -7.841 -4.891 14.262 1.00 96.81 94 VAL A O 1
ATOM 731 N N . ASP A 1 95 ? -7.563 -3.455 15.968 1.00 95.19 95 ASP A N 1
ATOM 732 C CA . ASP A 1 95 ? -8.477 -4.136 16.895 1.00 95.19 95 ASP A CA 1
ATOM 733 C C . ASP A 1 95 ? -9.895 -4.228 16.316 1.00 95.19 95 ASP A C 1
ATOM 735 O O . ASP A 1 95 ? -10.507 -5.299 16.276 1.00 95.19 95 ASP A O 1
ATOM 739 N N . ILE A 1 96 ? -10.409 -3.113 15.786 1.00 93.81 96 ILE A N 1
ATOM 740 C CA . ILE A 1 96 ? -11.725 -3.060 15.137 1.00 93.81 96 ILE A CA 1
ATOM 741 C C . ILE A 1 96 ? -11.786 -4.012 13.932 1.00 93.81 96 ILE A C 1
ATOM 743 O O . ILE A 1 96 ? -12.792 -4.701 13.735 1.00 93.81 96 ILE A O 1
ATOM 747 N N . LEU A 1 97 ? -10.731 -4.052 13.113 1.00 95.06 97 LEU A N 1
ATOM 748 C CA . LEU A 1 97 ? -10.646 -4.938 11.955 1.00 95.06 97 LEU A CA 1
ATOM 749 C C . LEU A 1 97 ? -10.632 -6.411 12.373 1.00 95.06 97 LEU A C 1
ATOM 751 O O . LEU A 1 97 ? -11.342 -7.218 11.767 1.00 95.06 97 LEU A O 1
ATOM 755 N N . GLN A 1 98 ? -9.876 -6.754 13.418 1.00 96.06 98 GLN A N 1
ATOM 756 C CA . GLN A 1 98 ? -9.830 -8.107 13.961 1.00 96.06 98 GLN A CA 1
ATOM 757 C C . GLN A 1 98 ? -11.220 -8.557 14.429 1.00 96.06 98 GLN A C 1
ATOM 759 O O . GLN A 1 98 ? -11.672 -9.632 14.030 1.00 96.06 98 GLN A O 1
ATOM 764 N N . GLU A 1 99 ? -11.929 -7.730 15.203 1.00 94.19 99 GLU A N 1
ATOM 765 C CA . GLU A 1 99 ? -13.291 -8.051 15.652 1.00 94.19 99 GLU A CA 1
ATOM 766 C C . GLU A 1 99 ? -14.254 -8.253 14.478 1.00 94.19 99 GLU A C 1
ATOM 768 O O . GLU A 1 99 ? -15.002 -9.231 14.427 1.00 94.19 99 GLU A O 1
ATOM 773 N N . LYS A 1 100 ? -14.191 -7.379 13.469 1.00 92.88 100 LYS A N 1
ATOM 774 C CA . LYS A 1 100 ? -15.047 -7.494 12.280 1.00 92.88 100 LYS A CA 1
ATOM 775 C C . LYS A 1 100 ? -14.754 -8.740 11.450 1.00 92.88 100 LYS A C 1
ATOM 777 O O . LYS A 1 100 ? -15.677 -9.321 10.876 1.00 92.88 100 LYS A O 1
ATOM 782 N N . CYS A 1 101 ? -13.501 -9.181 11.399 1.00 95.00 101 CYS A N 1
ATOM 783 C CA . CYS A 1 101 ? -13.137 -10.432 10.738 1.00 95.00 101 CYS A CA 1
ATOM 784 C C . CYS A 1 101 ? -13.615 -11.656 11.536 1.00 95.00 101 CYS A C 1
ATOM 786 O O . CYS A 1 101 ? -14.123 -12.605 10.927 1.00 95.00 101 CYS A O 1
ATOM 788 N N . ARG A 1 102 ? -13.557 -11.610 12.881 1.00 93.81 102 ARG A N 1
ATOM 789 C CA . ARG A 1 102 ? -14.106 -12.658 13.763 1.00 93.81 102 ARG A CA 1
ATOM 790 C C . ARG A 1 102 ? -15.598 -12.897 13.513 1.00 93.81 102 ARG A C 1
ATOM 792 O O . ARG A 1 102 ? -15.999 -14.051 13.369 1.00 93.81 102 ARG A O 1
ATOM 799 N N . GLU A 1 103 ? -16.400 -11.837 13.370 1.00 90.56 103 GLU A N 1
ATOM 800 C CA . GLU A 1 103 ? -17.854 -11.924 13.111 1.00 90.56 103 GLU A CA 1
ATOM 801 C C . GLU A 1 103 ? -18.211 -12.790 11.885 1.00 90.56 103 GLU A C 1
ATOM 803 O O . GLU A 1 103 ? -19.264 -13.428 11.860 1.00 90.56 103 GLU A O 1
ATOM 808 N N . ARG A 1 104 ? -17.347 -12.827 10.860 1.00 83.94 104 ARG A N 1
ATOM 809 C CA . ARG A 1 104 ? -17.569 -13.578 9.609 1.00 83.94 104 ARG A CA 1
ATOM 810 C C . ARG A 1 104 ? -16.613 -14.748 9.396 1.00 83.94 104 ARG A C 1
ATOM 812 O O . ARG A 1 104 ? -16.604 -15.317 8.309 1.00 83.94 104 ARG A O 1
ATOM 819 N N . LYS A 1 105 ? -15.844 -15.128 10.421 1.00 92.44 105 LYS A N 1
ATOM 820 C CA . LYS A 1 105 ? -14.838 -16.200 10.346 1.00 92.44 105 LYS A CA 1
ATOM 821 C C . LYS A 1 105 ? -13.836 -15.998 9.196 1.00 92.44 105 LYS A C 1
ATOM 823 O O . LYS A 1 105 ? -13.395 -16.969 8.587 1.00 92.44 105 LYS A O 1
ATOM 828 N N . ILE A 1 106 ? -13.486 -14.745 8.891 1.00 96.06 106 ILE A N 1
ATOM 829 C CA . ILE A 1 106 ? -12.370 -14.455 7.985 1.00 96.06 106 ILE A CA 1
ATOM 830 C C . ILE A 1 106 ? -11.087 -14.725 8.778 1.00 96.06 106 ILE A C 1
ATOM 832 O O . ILE A 1 106 ? -10.906 -14.100 9.828 1.00 96.06 106 ILE A O 1
ATOM 836 N N . PRO A 1 107 ? -10.222 -15.654 8.337 1.00 96.19 107 PRO A N 1
ATOM 837 C CA . PRO A 1 107 ? -9.008 -15.972 9.069 1.00 96.19 107 PRO A CA 1
ATOM 838 C C . PRO A 1 107 ? -8.051 -14.782 8.985 1.00 96.19 107 PRO A C 1
ATOM 840 O O . PRO A 1 107 ? -7.597 -14.402 7.907 1.00 96.19 107 PRO A O 1
ATOM 843 N N . LEU A 1 108 ? -7.777 -14.175 10.135 1.00 96.94 108 LEU A N 1
ATOM 844 C CA . LEU A 1 108 ? -6.888 -13.031 10.278 1.00 96.94 108 LEU A CA 1
ATOM 845 C C . LEU A 1 108 ? -5.900 -13.328 11.398 1.00 96.94 108 LEU A C 1
ATOM 847 O O . LEU A 1 108 ? -6.299 -13.753 12.486 1.00 96.94 108 LEU A O 1
ATOM 851 N N . LYS A 1 109 ? -4.621 -13.074 11.136 1.00 96.81 109 LYS A N 1
ATOM 852 C CA . LYS A 1 109 ? -3.536 -13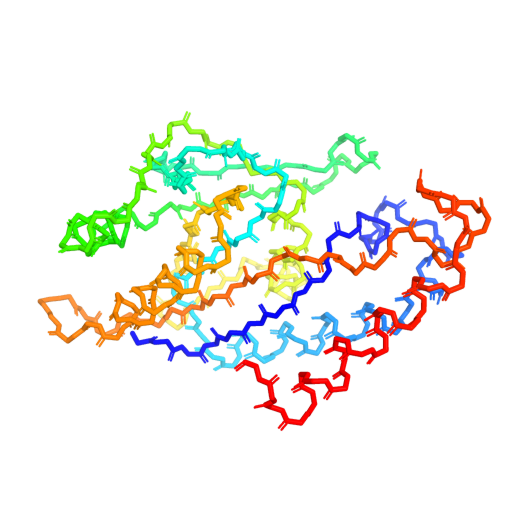.239 12.098 1.00 96.81 109 LYS A CA 1
ATOM 853 C C . LYS A 1 109 ? -2.879 -11.891 12.364 1.00 96.81 109 LYS A C 1
ATOM 855 O O . LYS A 1 109 ? -2.549 -11.167 11.429 1.00 96.81 109 LYS A O 1
ATOM 860 N N . LEU A 1 110 ? -2.690 -11.561 13.640 1.00 97.69 110 LEU A N 1
ATOM 861 C CA . LEU A 1 110 ? -1.892 -10.399 14.017 1.00 97.69 110 LEU A CA 1
ATOM 862 C C . LEU A 1 110 ? -0.412 -10.768 14.037 1.00 97.69 110 LEU A C 1
ATOM 864 O O . LEU A 1 110 ? -0.046 -11.837 14.529 1.00 97.69 110 LEU A O 1
ATOM 868 N N . MET A 1 111 ? 0.415 -9.879 13.501 1.00 96.81 111 MET A N 1
ATOM 869 C CA . MET A 1 111 ? 1.860 -10.054 13.401 1.00 96.81 111 MET A CA 1
ATOM 870 C C . MET A 1 111 ? 2.580 -8.937 14.150 1.00 96.81 111 MET A C 1
ATOM 872 O O . MET A 1 111 ? 2.212 -7.768 14.027 1.00 96.81 111 MET A O 1
ATOM 876 N N . ASP A 1 112 ? 3.621 -9.297 14.894 1.00 96.25 112 ASP A N 1
ATOM 877 C CA . ASP A 1 112 ? 4.593 -8.337 15.412 1.00 96.25 112 ASP A CA 1
ATOM 878 C C . ASP A 1 112 ? 5.750 -8.235 14.410 1.00 96.25 112 ASP A C 1
ATOM 880 O O . ASP A 1 112 ? 6.745 -8.946 14.508 1.00 96.25 112 ASP A O 1
ATOM 884 N N . GLU A 1 113 ? 5.538 -7.426 13.372 1.00 95.62 113 GLU A N 1
ATOM 885 C CA . GLU A 1 113 ? 6.487 -7.185 12.286 1.00 95.62 113 GLU A CA 1
ATOM 886 C C . GLU A 1 113 ? 6.614 -5.671 12.059 1.00 95.62 113 GLU A C 1
ATOM 888 O O . GLU A 1 113 ? 5.805 -5.088 11.331 1.00 95.62 113 GLU A O 1
ATOM 893 N N . PRO A 1 114 ? 7.579 -4.999 12.707 1.00 96.25 114 PRO A N 1
ATOM 894 C CA . PRO A 1 114 ? 7.727 -3.556 12.591 1.00 96.25 114 PRO A CA 1
ATOM 895 C C . PRO A 1 114 ? 8.303 -3.120 11.237 1.00 96.25 114 PRO A C 1
ATOM 897 O O . PRO A 1 114 ? 8.223 -1.932 10.916 1.00 96.25 114 PRO A O 1
ATOM 900 N N . GLN A 1 115 ? 8.904 -4.027 10.454 1.00 97.19 115 GLN A N 1
ATOM 901 C CA . GLN A 1 115 ? 9.518 -3.672 9.178 1.00 97.19 115 GLN A CA 1
ATOM 902 C C . GLN A 1 115 ? 8.497 -3.652 8.037 1.00 97.19 115 GLN A C 1
ATOM 904 O O . GLN A 1 115 ? 7.789 -4.620 7.771 1.00 97.19 115 GLN A O 1
ATOM 909 N N . LEU A 1 116 ? 8.460 -2.534 7.316 1.00 97.31 116 LEU A N 1
ATOM 910 C CA . LEU A 1 116 ? 7.703 -2.383 6.082 1.00 97.31 116 LEU A CA 1
ATOM 911 C C . LEU A 1 116 ? 8.545 -2.840 4.893 1.00 97.31 116 LEU A C 1
ATOM 913 O O . LEU A 1 116 ? 9.683 -2.409 4.706 1.00 97.31 116 LEU A O 1
ATOM 917 N N . ASP A 1 117 ? 7.947 -3.674 4.054 1.00 96.50 117 ASP A N 1
ATOM 918 C CA . ASP A 1 117 ? 8.535 -4.138 2.806 1.00 96.50 117 ASP A CA 1
ATOM 919 C C . ASP A 1 117 ? 8.461 -3.069 1.696 1.00 96.50 117 ASP A C 1
ATOM 921 O O . ASP A 1 117 ? 7.712 -2.093 1.773 1.00 96.50 117 ASP A O 1
ATOM 925 N N . HIS A 1 118 ? 9.202 -3.272 0.606 1.00 96.44 118 HIS A N 1
ATOM 926 C CA . HIS A 1 118 ? 9.235 -2.337 -0.524 1.00 96.44 118 HIS A CA 1
ATOM 927 C C . HIS A 1 118 ? 7.891 -2.172 -1.250 1.00 96.44 118 HIS A C 1
ATOM 929 O O . HIS A 1 118 ? 7.598 -1.080 -1.737 1.00 96.44 118 HIS A O 1
ATOM 935 N N . GLY A 1 119 ? 7.054 -3.212 -1.258 1.00 97.06 119 GLY A N 1
ATOM 936 C CA . GLY A 1 119 ? 5.675 -3.163 -1.733 1.00 97.06 119 GLY A CA 1
ATOM 937 C C . GLY A 1 119 ? 4.830 -2.158 -0.954 1.00 97.06 119 GLY A C 1
ATOM 938 O O . GLY A 1 119 ? 3.998 -1.469 -1.536 1.00 97.06 119 GLY A O 1
ATOM 939 N N . SER A 1 120 ? 5.090 -1.994 0.341 1.00 97.38 120 SER A N 1
ATOM 940 C CA . SER A 1 120 ? 4.489 -0.937 1.160 1.00 97.38 120 SER A CA 1
ATOM 941 C C . SER A 1 120 ? 5.195 0.412 0.966 1.00 97.38 120 SER A C 1
ATOM 943 O O . SER A 1 120 ? 4.547 1.453 0.825 1.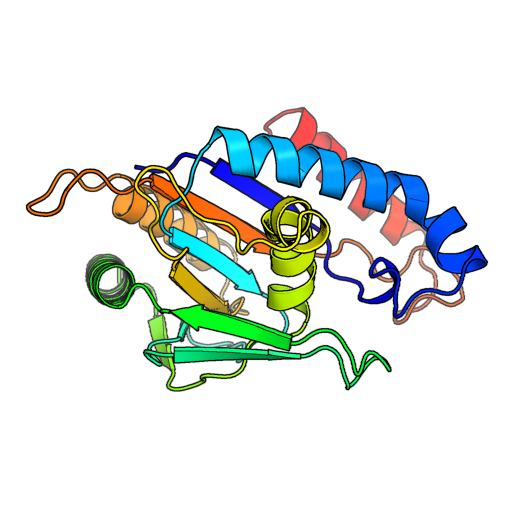00 97.38 120 SER A O 1
ATOM 945 N N . LEU A 1 121 ? 6.531 0.412 0.950 1.00 96.62 121 LEU A N 1
ATOM 946 C CA . LEU A 1 121 ? 7.343 1.629 0.966 1.00 96.62 121 LEU A CA 1
ATOM 947 C C . LEU A 1 121 ? 7.267 2.430 -0.337 1.00 96.62 121 LEU A C 1
ATOM 949 O O . LEU A 1 121 ? 7.169 3.650 -0.263 1.00 96.62 121 LEU A O 1
ATOM 953 N N . VAL A 1 122 ? 7.287 1.803 -1.517 1.00 96.81 122 VAL A N 1
ATOM 954 C CA . VAL A 1 122 ? 7.277 2.538 -2.797 1.00 96.81 122 VAL A CA 1
ATOM 955 C C . VAL A 1 122 ? 5.991 3.368 -2.967 1.00 96.81 122 VAL A C 1
ATOM 957 O O . VAL A 1 122 ? 6.099 4.570 -3.222 1.00 96.81 122 VAL A O 1
ATOM 960 N N . PRO A 1 123 ? 4.775 2.835 -2.740 1.00 97.00 123 PRO A N 1
ATOM 961 C CA . PRO A 1 123 ? 3.568 3.658 -2.703 1.00 97.00 123 PRO A CA 1
ATOM 962 C C . PRO A 1 123 ? 3.621 4.775 -1.660 1.00 97.00 123 PRO A C 1
ATOM 964 O O . PRO A 1 123 ? 3.332 5.934 -1.970 1.00 97.00 123 PRO A O 1
ATOM 967 N N . LEU A 1 124 ? 4.013 4.447 -0.424 1.00 95.88 124 LEU A N 1
ATOM 968 C CA . LEU A 1 124 ? 4.072 5.415 0.673 1.00 95.88 124 LEU A CA 1
ATOM 969 C C . LEU A 1 124 ? 5.081 6.532 0.399 1.00 95.88 124 LEU A C 1
ATOM 971 O O . LEU A 1 124 ? 4.807 7.679 0.762 1.00 95.88 124 LEU A O 1
ATOM 975 N N . TYR A 1 125 ? 6.188 6.225 -0.285 1.00 94.25 125 TYR A N 1
ATOM 976 C CA . TYR A 1 125 ? 7.158 7.202 -0.759 1.00 94.25 125 TYR A CA 1
ATOM 977 C C . TYR A 1 125 ? 6.428 8.272 -1.558 1.00 94.25 125 TYR A C 1
ATOM 979 O O . TYR A 1 125 ? 6.347 9.394 -1.078 1.00 94.25 125 TYR A O 1
ATOM 987 N N . TYR A 1 126 ? 5.792 7.932 -2.684 1.00 94.19 126 TYR A N 1
ATOM 988 C CA . TYR A 1 126 ? 5.116 8.916 -3.543 1.00 94.19 126 TYR A CA 1
ATOM 989 C C . TYR A 1 126 ? 3.974 9.651 -2.856 1.00 94.19 126 TYR A C 1
ATOM 991 O O . TYR A 1 126 ? 3.889 10.876 -2.950 1.00 94.19 126 TYR A O 1
ATOM 999 N N . LEU A 1 127 ? 3.102 8.924 -2.154 1.00 93.56 127 LEU A N 1
ATOM 1000 C CA . LEU A 1 127 ? 1.918 9.514 -1.526 1.00 93.56 127 LEU A CA 1
ATOM 1001 C C . LEU A 1 127 ? 2.292 10.548 -0.451 1.00 93.56 127 LEU A C 1
ATOM 1003 O O . LEU A 1 127 ? 1.556 11.517 -0.242 1.00 93.56 127 LEU A O 1
ATOM 1007 N N . THR A 1 128 ? 3.460 10.389 0.179 1.00 88.31 128 THR A N 1
ATOM 1008 C CA . THR A 1 128 ? 3.997 11.329 1.176 1.00 88.31 128 THR A CA 1
ATOM 1009 C C . THR A 1 128 ? 5.102 12.252 0.627 1.00 88.31 128 THR A C 1
ATOM 1011 O O . THR A 1 128 ? 5.446 13.241 1.278 1.00 88.31 128 THR A O 1
ATOM 1014 N N . HIS A 1 129 ? 5.606 12.007 -0.592 1.00 73.19 129 HIS A N 1
ATOM 1015 C CA . HIS A 1 129 ? 6.825 12.610 -1.154 1.00 73.19 129 HIS A CA 1
ATOM 1016 C C . HIS A 1 129 ? 6.768 14.130 -1.305 1.00 73.19 129 HIS A C 1
ATOM 1018 O O . HIS A 1 129 ? 7.738 14.815 -0.989 1.00 73.19 129 HIS A O 1
ATOM 1024 N N . ALA A 1 130 ? 5.640 14.685 -1.766 1.00 59.53 130 ALA A N 1
ATOM 1025 C CA . ALA A 1 130 ? 5.564 16.124 -2.051 1.00 59.53 130 ALA A CA 1
ATOM 1026 C C . ALA A 1 130 ? 5.765 16.993 -0.793 1.00 59.53 130 ALA A C 1
ATOM 1028 O O . ALA A 1 130 ? 6.165 18.149 -0.896 1.00 59.53 130 ALA A O 1
ATOM 1029 N N . TYR A 1 131 ? 5.516 16.439 0.398 1.00 56.19 131 TYR A N 1
ATOM 1030 C CA . TYR A 1 131 ? 5.850 17.108 1.652 1.00 56.19 131 TYR A CA 1
ATOM 1031 C C . TYR A 1 131 ? 7.356 17.038 1.922 1.00 56.19 131 TYR A C 1
ATOM 1033 O O . TYR A 1 131 ? 7.953 18.058 2.274 1.00 56.19 131 TYR A O 1
ATOM 1041 N N . ARG A 1 132 ? 7.983 15.878 1.678 1.00 59.34 132 ARG A N 1
ATOM 1042 C CA . ARG A 1 132 ? 9.419 15.652 1.913 1.00 59.34 132 ARG A CA 1
ATOM 1043 C C . ARG A 1 132 ? 10.288 16.577 1.061 1.00 59.34 132 ARG A C 1
ATOM 1045 O O . ARG A 1 132 ? 11.220 17.170 1.591 1.00 59.34 132 ARG A O 1
ATOM 1052 N N . GLN A 1 133 ? 9.929 16.798 -0.208 1.00 53.22 133 GLN A N 1
ATOM 1053 C CA . GLN A 1 133 ? 10.618 17.769 -1.079 1.00 53.22 133 GLN A CA 1
ATOM 1054 C C . GLN A 1 133 ? 10.533 19.218 -0.566 1.00 53.22 133 GLN A C 1
ATOM 1056 O O . GLN A 1 133 ? 11.435 20.013 -0.802 1.00 53.22 133 GLN A O 1
ATOM 1061 N N . ALA A 1 134 ? 9.471 19.567 0.167 1.00 51.94 134 ALA A N 1
ATOM 1062 C CA . ALA A 1 134 ? 9.316 20.873 0.806 1.00 51.94 134 ALA A CA 1
ATOM 1063 C C . ALA A 1 134 ? 9.987 20.952 2.196 1.00 51.94 134 ALA A C 1
ATOM 1065 O O . ALA A 1 134 ? 9.718 21.894 2.948 1.00 51.94 134 ALA A O 1
ATOM 1066 N N . GLY A 1 135 ? 10.807 19.957 2.565 1.00 54.62 135 GLY A N 1
ATOM 1067 C CA . GLY A 1 135 ? 11.459 19.847 3.872 1.00 54.62 135 GLY A CA 1
ATOM 1068 C C . GLY A 1 135 ? 10.490 19.562 5.024 1.00 54.62 135 GLY A C 1
ATOM 1069 O O . GLY A 1 135 ? 10.745 19.970 6.155 1.00 54.62 135 GLY A O 1
ATOM 1070 N N . LYS A 1 136 ? 9.334 18.942 4.747 1.00 54.44 136 LYS A N 1
ATOM 1071 C CA . LYS A 1 136 ? 8.266 18.700 5.729 1.00 54.44 136 LYS A CA 1
ATOM 1072 C C . LYS A 1 136 ? 7.808 17.244 5.694 1.00 54.44 136 LYS A C 1
ATOM 1074 O O . LYS A 1 136 ? 7.759 16.622 4.645 1.00 54.44 136 LYS A O 1
ATOM 1079 N N . ASP A 1 137 ? 7.368 16.711 6.824 1.00 63.31 137 ASP A N 1
ATOM 1080 C CA . ASP A 1 137 ? 6.613 15.455 6.811 1.00 63.31 137 ASP A CA 1
ATOM 1081 C C . ASP A 1 137 ? 5.184 15.694 6.319 1.00 63.31 137 ASP A C 1
ATOM 1083 O O . ASP A 1 137 ? 4.612 16.775 6.523 1.00 63.31 137 ASP A O 1
ATOM 1087 N N . TYR A 1 138 ? 4.577 14.678 5.696 1.00 69.56 138 TYR A N 1
ATOM 1088 C CA . TYR A 1 138 ? 3.143 14.710 5.425 1.00 69.56 138 TYR A CA 1
ATOM 1089 C C . TYR A 1 138 ? 2.386 14.849 6.752 1.00 69.56 138 TYR A C 1
ATOM 1091 O O . TYR A 1 138 ? 2.492 14.002 7.639 1.00 69.56 138 TYR A O 1
ATOM 1099 N N . LYS A 1 139 ? 1.600 15.922 6.876 1.00 66.62 139 LYS A N 1
ATOM 1100 C CA . LYS A 1 139 ? 0.765 16.193 8.049 1.00 66.62 139 LYS A CA 1
ATOM 1101 C C . LYS A 1 139 ? -0.691 16.353 7.603 1.00 66.62 139 LYS A C 1
ATOM 1103 O O . LYS A 1 139 ? -1.002 17.351 6.946 1.00 66.62 139 LYS A O 1
ATOM 1108 N N . PRO A 1 140 ? -1.603 15.423 7.957 1.00 66.44 140 PRO A N 1
ATOM 1109 C CA . PRO A 1 140 ? -3.032 15.640 7.795 1.00 66.44 140 PRO A CA 1
ATOM 1110 C C . PRO A 1 140 ? -3.490 16.917 8.517 1.00 66.44 140 PRO A C 1
ATOM 1112 O O . PRO A 1 140 ? -2.859 17.384 9.473 1.00 66.44 140 PRO A O 1
ATOM 1115 N N . LYS A 1 141 ? -4.659 17.436 8.121 1.00 67.12 141 LYS A N 1
ATOM 1116 C CA . LYS A 1 141 ? -5.331 18.567 8.778 1.00 67.12 141 LYS A CA 1
ATOM 1117 C C . LYS A 1 141 ? -5.271 18.465 10.310 1.00 67.12 141 LYS A C 1
ATOM 1119 O O . LYS A 1 141 ? -5.714 17.475 10.894 1.00 67.12 141 LYS A O 1
ATOM 1124 N N . GLY A 1 142 ? -4.768 19.527 10.941 1.00 64.31 142 GLY A N 1
ATOM 1125 C CA . GLY A 1 142 ? -4.548 19.594 12.389 1.00 64.31 142 GLY A CA 1
ATOM 1126 C C . GLY A 1 142 ? -3.148 19.173 12.845 1.00 64.31 142 GLY A C 1
ATOM 1127 O O . GLY A 1 142 ? -2.946 19.033 14.043 1.00 64.31 142 GLY A O 1
ATOM 1128 N N . GLY A 1 143 ? -2.198 18.968 11.923 1.00 67.31 143 GLY A N 1
ATOM 1129 C CA . GLY A 1 143 ? -0.790 18.716 12.256 1.00 67.31 143 GLY A CA 1
ATOM 1130 C C . GLY A 1 143 ? -0.502 17.305 12.770 1.00 67.31 143 GLY A C 1
ATOM 1131 O O . GLY A 1 143 ? 0.530 17.096 13.400 1.00 67.31 143 GLY A O 1
ATOM 1132 N N . LYS A 1 144 ? -1.417 16.358 12.534 1.00 74.25 144 LYS A N 1
ATOM 1133 C CA . LYS A 1 144 ? -1.289 14.975 13.010 1.00 74.25 144 LYS A CA 1
ATOM 1134 C C . LYS A 1 144 ? -0.167 14.226 12.281 1.00 74.25 144 LYS A C 1
ATOM 1136 O O . LYS A 1 144 ? 0.331 14.678 11.256 1.00 74.25 144 LYS A O 1
ATOM 1141 N N . ILE A 1 145 ? 0.199 13.067 12.808 1.00 83.88 145 ILE A N 1
ATOM 1142 C CA . ILE A 1 145 ? 1.032 12.083 12.113 1.00 83.88 145 ILE A CA 1
ATOM 1143 C C . ILE A 1 145 ? 0.100 11.175 11.298 1.00 83.88 145 ILE A C 1
ATOM 1145 O O . ILE A 1 145 ? -0.989 10.828 11.765 1.00 83.88 145 ILE A O 1
ATOM 1149 N N . LEU A 1 146 ? 0.485 10.845 10.062 1.00 91.75 146 LEU A N 1
ATOM 1150 C CA . LEU A 1 146 ? -0.201 9.819 9.274 1.00 91.75 146 LEU A CA 1
ATOM 1151 C C . LEU A 1 146 ? 0.101 8.450 9.875 1.00 91.75 146 LEU A C 1
ATOM 1153 O O . LEU A 1 146 ? 1.265 8.066 9.979 1.00 91.75 146 LEU A O 1
ATOM 1157 N N . LYS A 1 147 ? -0.949 7.712 10.223 1.00 95.12 147 LYS A N 1
ATOM 1158 C CA . LYS A 1 147 ? -0.825 6.336 10.695 1.00 95.12 147 LYS A CA 1
ATOM 1159 C C . LYS A 1 147 ? -0.888 5.344 9.542 1.00 95.12 147 LYS A C 1
ATOM 1161 O O . LYS A 1 147 ? -1.577 5.595 8.552 1.00 95.12 147 LYS A O 1
ATOM 1166 N N . VAL A 1 148 ? -0.217 4.207 9.684 1.00 97.69 148 VAL A N 1
ATOM 1167 C CA . VAL A 1 148 ? -0.188 3.128 8.690 1.00 97.69 148 VAL A CA 1
ATOM 1168 C C . VAL A 1 148 ? -0.683 1.834 9.328 1.00 97.69 148 VAL A C 1
ATOM 1170 O O . VAL A 1 148 ? -0.264 1.489 10.425 1.00 97.69 148 VAL A O 1
ATOM 1173 N N . VAL A 1 149 ? -1.563 1.112 8.637 1.00 98.31 149 VAL A N 1
ATOM 1174 C CA . VAL A 1 149 ? -1.954 -0.261 8.985 1.00 98.31 149 VAL A CA 1
ATOM 1175 C C . VAL A 1 149 ? -1.473 -1.186 7.866 1.00 98.31 149 VAL A C 1
ATOM 1177 O O . VAL A 1 149 ? -2.089 -1.199 6.795 1.00 98.31 149 VAL A O 1
ATOM 1180 N N . PRO A 1 150 ? -0.369 -1.924 8.073 1.00 98.31 150 PRO A N 1
ATOM 1181 C CA . PRO A 1 150 ? 0.134 -2.883 7.099 1.00 98.31 150 PRO A CA 1
ATOM 1182 C C . PRO A 1 150 ? -0.725 -4.145 7.083 1.00 98.31 150 PRO A C 1
ATOM 1184 O O . PRO A 1 150 ? -1.019 -4.738 8.124 1.00 98.31 150 PRO A O 1
ATOM 1187 N N . VAL A 1 151 ? -1.099 -4.562 5.881 1.00 98.31 151 VAL A N 1
ATOM 1188 C CA . VAL A 1 151 ? -1.801 -5.812 5.610 1.00 98.31 151 VAL A CA 1
ATOM 1189 C C . VAL A 1 151 ? -1.000 -6.567 4.557 1.00 98.31 151 VAL A C 1
ATOM 1191 O O . VAL A 1 151 ? -0.700 -6.023 3.496 1.00 98.31 151 VAL A O 1
ATOM 1194 N N . ALA A 1 152 ? -0.652 -7.821 4.820 1.00 97.00 152 ALA A N 1
ATOM 1195 C CA . ALA A 1 152 ? -0.051 -8.660 3.792 1.00 97.00 152 ALA A 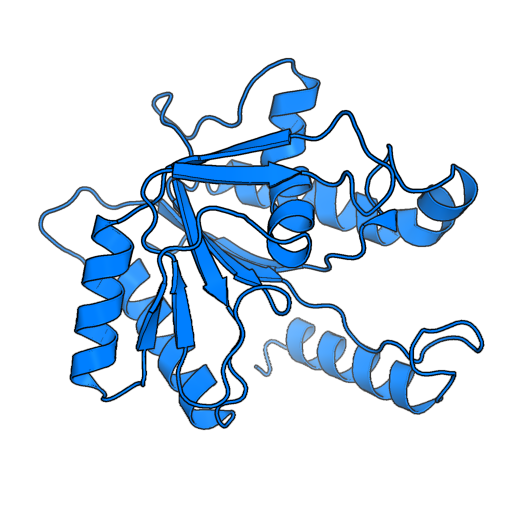CA 1
ATOM 1196 C C . ALA A 1 152 ? -1.147 -9.270 2.912 1.00 97.00 152 ALA A C 1
ATOM 1198 O O . ALA A 1 152 ? -2.214 -9.661 3.395 1.00 97.00 152 ALA A O 1
ATOM 1199 N N . TYR A 1 153 ? -0.871 -9.389 1.616 1.00 93.31 153 TYR A N 1
ATOM 1200 C CA . TYR A 1 153 ? -1.674 -10.213 0.721 1.00 93.31 153 TYR A CA 1
ATOM 1201 C C . TYR A 1 153 ? -1.776 -11.653 1.256 1.00 93.31 153 TYR A C 1
ATOM 1203 O O . TYR A 1 153 ? -0.834 -12.184 1.848 1.00 93.31 153 TYR A O 1
ATOM 1211 N N . SER A 1 154 ? -2.918 -12.301 1.017 1.00 94.94 154 SER A N 1
ATOM 1212 C CA . SER A 1 154 ? -3.132 -13.700 1.389 1.00 94.94 154 SER A CA 1
ATOM 1213 C C . SER A 1 154 ? -3.369 -14.568 0.157 1.00 94.94 154 SER A C 1
ATOM 1215 O O . SER A 1 154 ? -4.119 -14.200 -0.748 1.00 94.94 154 SER A O 1
ATOM 1217 N N . PHE A 1 155 ? -2.807 -15.774 0.165 1.00 95.12 155 PHE A N 1
ATOM 1218 C CA . PHE A 1 155 ? -3.064 -16.808 -0.842 1.00 95.12 155 PHE A CA 1
ATOM 1219 C C . PHE A 1 155 ? -4.361 -17.588 -0.581 1.00 95.12 155 PHE A C 1
ATOM 1221 O O . PHE A 1 155 ? -4.588 -18.656 -1.153 1.00 95.12 155 PHE A O 1
ATOM 1228 N N . LEU A 1 156 ? -5.239 -17.055 0.272 1.00 95.62 156 LEU A N 1
ATOM 1229 C CA . LEU A 1 156 ? -6.597 -17.554 0.418 1.00 95.62 156 LEU A CA 1
ATOM 1230 C C . LEU A 1 156 ? -7.358 -17.415 -0.903 1.00 95.62 156 LEU A C 1
ATOM 1232 O O . LEU A 1 156 ? -7.009 -16.639 -1.796 1.00 95.62 156 LEU A O 1
ATOM 1236 N N . ASN A 1 157 ? -8.447 -18.167 -1.031 1.00 95.19 157 ASN A N 1
ATOM 1237 C CA . ASN A 1 157 ? -9.260 -18.092 -2.236 1.00 95.19 157 ASN A CA 1
ATOM 1238 C C . ASN A 1 157 ? -9.828 -16.670 -2.457 1.00 95.19 157 ASN A C 1
ATOM 1240 O O . ASN A 1 157 ? -9.985 -15.870 -1.528 1.00 95.19 157 ASN A O 1
ATOM 1244 N N . ARG A 1 158 ? -10.171 -16.365 -3.714 1.00 94.19 158 ARG A N 1
ATOM 1245 C CA . ARG A 1 158 ? -10.676 -15.043 -4.125 1.00 94.19 158 ARG A CA 1
ATOM 1246 C C . ARG A 1 158 ? -11.913 -14.601 -3.339 1.00 94.19 158 ARG A C 1
ATOM 1248 O O . ARG A 1 158 ? -12.034 -13.423 -3.030 1.00 94.19 158 ARG A O 1
ATOM 1255 N N . GLN A 1 159 ? -12.797 -15.537 -2.986 1.00 94.62 159 GLN A N 1
ATOM 1256 C CA . GLN A 1 159 ? -14.010 -15.226 -2.230 1.00 94.62 159 GLN A CA 1
ATOM 1257 C C . GLN A 1 159 ? -13.675 -14.674 -0.841 1.00 94.62 159 GLN A C 1
ATOM 1259 O O . GLN A 1 159 ? -14.275 -13.690 -0.420 1.00 94.62 159 GLN A O 1
ATOM 1264 N N . ILE A 1 160 ? -12.706 -15.268 -0.139 1.00 95.19 160 ILE A N 1
ATOM 1265 C CA . ILE A 1 160 ? -12.294 -14.793 1.187 1.00 95.19 160 ILE A CA 1
ATOM 1266 C C . ILE A 1 160 ? -11.643 -13.409 1.087 1.00 95.19 160 ILE A C 1
ATOM 1268 O O . ILE A 1 160 ? -12.002 -12.519 1.857 1.00 95.19 160 ILE A O 1
ATOM 1272 N N . ASN A 1 161 ? -10.755 -13.195 0.111 1.00 95.06 161 ASN A N 1
ATOM 1273 C CA . ASN A 1 161 ? -10.146 -11.881 -0.123 1.00 95.06 161 ASN A CA 1
ATOM 1274 C C . ASN A 1 161 ? -11.206 -10.805 -0.457 1.00 95.06 161 ASN A C 1
ATOM 1276 O O . ASN A 1 161 ? -11.135 -9.683 0.044 1.00 95.06 161 ASN A O 1
ATOM 1280 N N . PHE A 1 162 ? -12.241 -11.152 -1.228 1.00 95.00 162 PHE A N 1
ATOM 1281 C CA . PHE A 1 162 ? -13.352 -10.246 -1.534 1.00 95.00 162 PHE A CA 1
ATOM 1282 C C . PHE A 1 162 ? -14.201 -9.911 -0.298 1.00 95.00 162 PHE A C 1
ATOM 1284 O O . PHE A 1 162 ? -14.512 -8.745 -0.043 1.00 95.00 162 PHE A O 1
ATOM 1291 N N . GLU A 1 163 ? -14.544 -10.912 0.517 1.00 95.38 163 GLU A N 1
ATOM 1292 C CA . GLU A 1 163 ? -15.262 -10.685 1.776 1.00 95.38 163 GLU A CA 1
ATOM 1293 C C . GLU A 1 163 ? -14.438 -9.843 2.760 1.00 95.38 163 GLU A C 1
ATOM 1295 O O . GLU A 1 163 ? -14.997 -8.995 3.460 1.00 95.38 163 GLU A O 1
ATOM 1300 N N . PHE A 1 164 ? -13.113 -10.000 2.774 1.00 96.81 164 PHE A N 1
ATOM 1301 C CA . PHE A 1 164 ? -12.228 -9.140 3.555 1.00 96.81 164 PHE A CA 1
ATOM 1302 C C . PHE A 1 164 ? -12.275 -7.684 3.080 1.00 96.81 164 PHE A C 1
ATOM 1304 O O . PHE A 1 164 ? -12.418 -6.783 3.906 1.00 96.81 164 PHE A O 1
ATOM 1311 N N . GLY A 1 165 ? -12.269 -7.438 1.766 1.00 95.62 165 GLY A N 1
ATOM 1312 C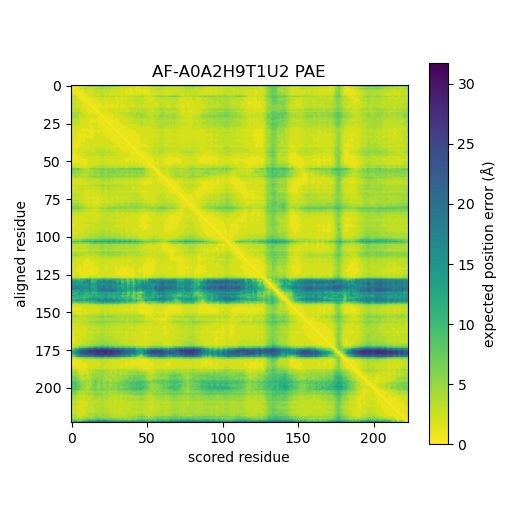 CA . GLY A 1 165 ? -12.462 -6.097 1.201 1.00 95.62 165 GLY A CA 1
ATOM 1313 C C . GLY A 1 165 ? -13.770 -5.437 1.661 1.00 95.62 165 GLY A C 1
ATOM 1314 O O . GLY A 1 165 ? -13.780 -4.267 2.052 1.00 95.62 165 GLY A O 1
ATOM 1315 N N . LYS A 1 166 ? -14.870 -6.202 1.727 1.00 94.81 166 LYS A N 1
ATOM 1316 C CA . LYS A 1 166 ? -16.141 -5.714 2.298 1.00 94.81 166 LYS A CA 1
ATOM 1317 C C . LYS A 1 166 ? -16.001 -5.350 3.776 1.00 94.81 166 LYS A C 1
ATOM 1319 O O . LYS A 1 166 ? -16.511 -4.311 4.198 1.00 94.81 166 LYS A O 1
ATOM 1324 N N . LYS A 1 167 ? -15.289 -6.162 4.569 1.00 94.00 167 LYS A N 1
ATOM 1325 C CA . LYS A 1 167 ? -15.026 -5.845 5.983 1.00 94.00 167 LYS A CA 1
ATOM 1326 C C . LYS A 1 167 ? -14.158 -4.602 6.140 1.00 94.00 167 LYS A C 1
ATOM 1328 O O . LYS A 1 167 ? -14.485 -3.770 6.981 1.00 94.00 167 LYS A O 1
ATOM 1333 N N . LEU A 1 168 ? -13.132 -4.414 5.308 1.00 94.94 168 LEU A N 1
ATOM 1334 C CA . LEU A 1 168 ? -12.348 -3.177 5.285 1.00 94.94 168 LEU A CA 1
ATOM 1335 C C . LEU A 1 168 ? -13.240 -1.959 5.029 1.00 94.94 168 LEU A C 1
ATOM 1337 O O . LEU A 1 168 ? -13.124 -0.960 5.739 1.00 94.94 168 LEU A O 1
ATOM 1341 N N . PHE A 1 169 ? -14.167 -2.040 4.069 1.00 93.81 169 PHE A N 1
ATOM 1342 C CA . PHE A 1 169 ? -15.114 -0.957 3.804 1.00 93.81 169 PHE A CA 1
ATOM 1343 C C . PHE A 1 169 ? -16.018 -0.662 5.009 1.00 93.81 169 PHE A C 1
ATOM 1345 O O . PHE A 1 169 ? -16.214 0.505 5.358 1.00 93.81 169 PHE A O 1
ATOM 1352 N N . GLU A 1 170 ? -16.552 -1.694 5.666 1.00 92.25 170 GLU A N 1
ATOM 1353 C CA . GLU A 1 170 ? -17.357 -1.535 6.881 1.00 92.25 170 GLU A CA 1
ATOM 1354 C C . GLU A 1 170 ? -16.551 -0.862 7.994 1.00 92.25 170 GLU A C 1
ATOM 1356 O O . GLU A 1 170 ? -16.980 0.174 8.498 1.00 92.25 170 GLU A O 1
ATOM 1361 N N . VAL A 1 171 ? -15.364 -1.394 8.312 1.00 92.12 171 VAL A N 1
ATOM 1362 C CA . VAL A 1 171 ? -14.421 -0.869 9.318 1.00 92.12 171 VAL A CA 1
ATOM 1363 C C . VAL A 1 171 ? -14.090 0.592 9.035 1.00 92.12 171 VAL A C 1
ATOM 1365 O O . VAL A 1 171 ? -14.197 1.447 9.917 1.00 92.12 171 VAL A O 1
ATOM 1368 N N . CYS A 1 172 ? -13.792 0.915 7.775 1.00 92.38 172 CYS A N 1
ATOM 1369 C CA . CYS A 1 172 ? -13.515 2.278 7.357 1.00 92.38 172 CYS A CA 1
ATOM 1370 C C . CYS A 1 172 ? -14.705 3.214 7.575 1.00 92.38 172 CYS A C 1
ATOM 1372 O O . CYS A 1 172 ? -14.496 4.418 7.696 1.00 92.38 172 CYS A O 1
ATOM 1374 N N . ASN A 1 173 ? -15.943 2.722 7.611 1.00 90.38 173 ASN A N 1
ATOM 1375 C CA . ASN A 1 173 ? -17.158 3.534 7.677 1.00 90.38 173 ASN A CA 1
ATOM 1376 C C . ASN A 1 173 ? -17.942 3.409 8.988 1.00 90.38 173 ASN A C 1
ATOM 1378 O O . ASN A 1 173 ? -19.014 4.013 9.096 1.00 90.38 173 ASN A O 1
ATOM 1382 N N . ILE A 1 174 ? -17.401 2.716 9.996 1.00 83.81 174 ILE A N 1
ATOM 1383 C CA . ILE A 1 174 ? -18.027 2.616 11.318 1.00 83.81 174 ILE A CA 1
ATOM 1384 C C . ILE A 1 174 ? -18.326 4.016 11.868 1.00 83.81 174 ILE A C 1
ATOM 1386 O O . ILE A 1 174 ? -17.469 4.901 11.937 1.00 83.81 174 ILE A O 1
ATOM 1390 N N . LYS A 1 175 ? -19.588 4.209 12.259 1.00 65.12 175 LYS A N 1
ATOM 1391 C CA . LYS A 1 175 ? -20.071 5.378 12.995 1.00 65.12 175 LYS A CA 1
ATOM 1392 C C . LYS A 1 175 ? -20.043 4.999 14.481 1.00 65.12 175 LYS A C 1
ATOM 1394 O O . LYS A 1 175 ? -20.929 4.287 14.935 1.00 65.12 175 LYS A O 1
ATOM 1399 N N . GLY A 1 176 ? -19.000 5.390 15.213 1.00 60.25 176 GLY A N 1
ATOM 1400 C CA . GLY A 1 176 ? -18.777 4.966 16.605 1.00 60.25 176 GLY A CA 1
ATOM 1401 C C . GLY A 1 176 ? -18.099 6.030 17.477 1.00 60.25 176 GLY A C 1
ATOM 1402 O O . GLY A 1 176 ? -17.926 7.163 17.041 1.00 60.25 176 GLY A O 1
ATOM 1403 N N . LYS A 1 177 ? -17.735 5.655 18.716 1.00 48.34 177 LYS A N 1
ATOM 1404 C CA . LYS A 1 177 ? -17.255 6.527 19.820 1.00 48.34 177 LYS A CA 1
ATOM 1405 C C . LYS A 1 177 ? -16.026 7.395 19.506 1.00 48.34 177 LYS A C 1
ATOM 1407 O O . LYS A 1 177 ? -15.738 8.329 20.251 1.00 48.34 177 LYS A O 1
ATOM 1412 N N . THR A 1 178 ? -15.302 7.111 18.432 1.00 52.59 178 THR A N 1
ATOM 1413 C CA . THR A 1 178 ? -14.130 7.873 18.009 1.00 52.59 178 THR A CA 1
ATOM 1414 C C . THR A 1 178 ? -14.477 8.834 16.876 1.00 52.59 178 THR A C 1
ATOM 1416 O O . THR A 1 178 ? -15.335 8.570 16.033 1.00 52.59 178 THR A O 1
ATOM 1419 N N . LYS A 1 179 ? -13.845 10.019 16.879 1.00 59.66 179 LYS A N 1
ATOM 1420 C CA . LYS A 1 179 ? -14.021 11.035 15.827 1.00 59.66 179 LYS A CA 1
ATOM 1421 C C . LYS A 1 179 ? -13.926 10.374 14.450 1.00 59.66 179 LYS A C 1
ATOM 1423 O O . LYS A 1 179 ? -13.062 9.533 14.232 1.00 59.66 179 LYS A O 1
ATOM 1428 N N . LYS A 1 180 ? -14.774 10.810 13.516 1.00 76.31 180 LYS A N 1
ATOM 1429 C CA . LYS A 1 180 ? -14.836 10.356 12.117 1.00 76.31 180 LYS A CA 1
ATOM 1430 C C . LYS A 1 180 ? -13.447 10.425 11.445 1.00 76.31 180 LYS A C 1
ATOM 1432 O O . LYS A 1 180 ? -13.120 11.445 10.839 1.00 76.31 180 LYS A O 1
ATOM 1437 N N . ARG A 1 181 ? -12.640 9.358 11.557 1.00 85.06 181 ARG A N 1
ATOM 1438 C CA . ARG A 1 181 ? -11.288 9.270 10.970 1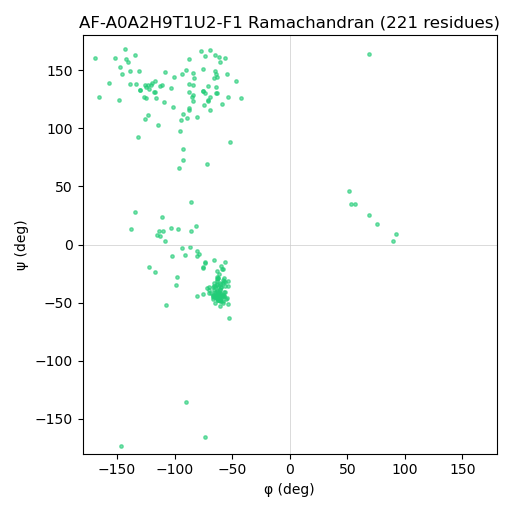.00 85.06 181 ARG A CA 1
ATOM 1439 C C . ARG A 1 181 ? -11.368 9.280 9.456 1.00 85.06 181 ARG A C 1
ATOM 1441 O O . ARG A 1 181 ? -12.300 8.707 8.890 1.00 85.06 181 ARG A O 1
ATOM 1448 N N . ARG A 1 182 ? -10.418 9.920 8.785 1.00 92.12 182 ARG A N 1
ATOM 1449 C CA . ARG A 1 182 ? -10.285 9.853 7.321 1.00 92.12 182 ARG A CA 1
ATOM 1450 C C . ARG A 1 182 ? -9.324 8.722 6.981 1.00 92.12 182 ARG A C 1
ATOM 1452 O O . ARG A 1 182 ? -8.154 8.814 7.328 1.00 92.12 182 ARG A O 1
ATOM 1459 N N . ILE A 1 183 ? -9.831 7.664 6.360 1.00 95.31 183 ILE A N 1
ATOM 1460 C CA . ILE A 1 183 ? -9.050 6.456 6.075 1.00 95.31 183 ILE A CA 1
ATOM 1461 C C . ILE A 1 183 ? -8.826 6.352 4.567 1.00 95.31 183 ILE A C 1
ATOM 1463 O O . ILE A 1 183 ? -9.748 6.608 3.787 1.00 95.31 183 ILE A O 1
ATOM 1467 N N . ALA A 1 184 ? -7.605 6.003 4.179 1.00 97.25 184 ALA A N 1
ATOM 1468 C CA . ALA A 1 184 ? -7.224 5.626 2.826 1.00 97.25 184 ALA A CA 1
ATOM 1469 C C . ALA A 1 184 ? -6.951 4.118 2.756 1.00 97.25 184 ALA A C 1
ATOM 1471 O O . ALA A 1 184 ? -6.472 3.539 3.729 1.00 97.25 184 ALA A O 1
ATOM 1472 N N . ILE A 1 185 ? -7.223 3.503 1.608 1.00 98.25 185 ILE A N 1
ATOM 1473 C CA . ILE A 1 185 ? -6.785 2.140 1.286 1.00 98.25 185 ILE A CA 1
ATOM 1474 C C . ILE A 1 185 ? -5.855 2.213 0.077 1.00 98.25 185 ILE A C 1
ATOM 1476 O O . ILE A 1 185 ? -6.180 2.853 -0.921 1.00 98.25 185 ILE A O 1
ATOM 1480 N N . VAL A 1 186 ? -4.703 1.562 0.167 1.00 98.25 186 VAL A N 1
ATOM 1481 C CA . VAL A 1 186 ? -3.711 1.480 -0.904 1.00 98.25 186 VAL A CA 1
ATOM 1482 C C . VAL A 1 186 ? -3.416 0.008 -1.148 1.00 98.25 186 VAL A C 1
ATOM 1484 O O . VAL A 1 186 ? -2.802 -0.649 -0.312 1.00 98.25 186 VAL A O 1
ATOM 1487 N N . ALA A 1 187 ? -3.884 -0.516 -2.276 1.00 97.44 187 ALA A N 1
ATOM 1488 C CA . ALA A 1 187 ? -3.538 -1.850 -2.739 1.00 97.44 187 ALA A CA 1
ATOM 1489 C C . ALA A 1 187 ? -2.276 -1.759 -3.597 1.00 97.44 187 ALA A C 1
ATOM 1491 O O . ALA A 1 187 ? -2.296 -1.211 -4.699 1.00 97.44 187 ALA A O 1
ATOM 1492 N N . SER A 1 188 ? -1.169 -2.263 -3.068 1.00 97.75 188 SER A N 1
ATOM 1493 C CA . SER A 1 188 ? 0.088 -2.317 -3.792 1.00 97.75 188 SER A CA 1
ATOM 1494 C C . SER A 1 188 ? 0.116 -3.560 -4.673 1.00 97.75 188 SER A C 1
ATOM 1496 O O . SER A 1 188 ? -0.068 -4.672 -4.181 1.00 97.75 188 SER A O 1
ATOM 1498 N N . GLY A 1 189 ? 0.311 -3.388 -5.976 1.00 94.50 189 GLY A N 1
ATOM 1499 C CA . GLY A 1 189 ? 0.214 -4.484 -6.933 1.00 94.50 189 GLY A CA 1
ATOM 1500 C C . GLY A 1 189 ? 0.814 -4.122 -8.281 1.00 94.50 189 GLY A C 1
ATOM 1501 O O . GLY A 1 189 ? 0.419 -3.124 -8.884 1.00 94.50 189 GLY A O 1
ATOM 1502 N N . ASP A 1 190 ? 1.729 -4.963 -8.749 1.00 91.88 190 ASP A N 1
ATOM 1503 C CA . ASP A 1 190 ? 2.196 -4.954 -10.129 1.00 91.88 190 ASP A CA 1
ATOM 1504 C C . ASP A 1 190 ? 1.279 -5.842 -10.993 1.00 91.88 190 ASP A C 1
ATOM 1506 O O . ASP A 1 190 ? 0.536 -6.688 -10.483 1.00 91.88 190 ASP A O 1
ATOM 1510 N N . LEU A 1 191 ? 1.302 -5.623 -12.310 1.00 92.25 191 LEU A N 1
ATOM 1511 C CA . LEU A 1 191 ? 0.587 -6.458 -13.278 1.00 92.25 191 LEU A CA 1
ATOM 1512 C C . LEU A 1 191 ? 1.501 -7.606 -13.753 1.00 92.25 191 LEU A C 1
ATOM 1514 O O . LEU A 1 191 ? 2.145 -8.274 -12.942 1.00 92.25 191 LEU A O 1
ATOM 1518 N N . SER A 1 192 ? 1.563 -7.904 -15.050 1.00 92.00 192 SER A N 1
ATOM 1519 C CA . SER A 1 192 ? 2.356 -9.029 -15.533 1.00 92.00 192 SER A CA 1
ATOM 1520 C C . SER A 1 192 ? 3.865 -8.759 -15.483 1.00 92.00 192 SER A C 1
ATOM 1522 O O . SER A 1 192 ? 4.406 -7.815 -16.055 1.00 92.00 192 SER A O 1
ATOM 1524 N N . HIS A 1 193 ? 4.607 -9.702 -14.905 1.00 89.44 193 HIS A N 1
ATOM 1525 C CA . HIS A 1 193 ? 6.073 -9.734 -14.975 1.00 89.44 193 HIS A CA 1
ATOM 1526 C C . HIS A 1 193 ? 6.572 -10.446 -16.247 1.00 89.44 193 HIS A C 1
ATOM 1528 O O . HIS A 1 193 ? 7.546 -11.200 -16.194 1.00 89.44 193 HIS A O 1
ATOM 1534 N N . ARG A 1 194 ? 5.866 -10.277 -17.381 1.00 93.62 194 ARG A N 1
ATOM 1535 C CA . ARG A 1 194 ? 6.075 -11.066 -18.617 1.00 93.62 194 ARG A CA 1
ATOM 1536 C C . ARG A 1 194 ? 6.049 -10.266 -19.924 1.00 93.62 194 ARG A C 1
ATOM 1538 O O . ARG A 1 194 ? 5.981 -10.857 -21.000 1.00 93.62 194 ARG A O 1
ATOM 1545 N N . LEU A 1 195 ? 6.120 -8.938 -19.849 1.00 90.56 195 LEU A N 1
ATOM 1546 C CA . LEU A 1 195 ? 5.996 -8.056 -21.018 1.00 90.56 195 LEU A CA 1
ATOM 1547 C C . LEU A 1 195 ? 7.238 -8.017 -21.922 1.00 90.56 195 LEU A C 1
ATOM 1549 O O . LEU A 1 195 ? 7.140 -7.626 -23.081 1.00 90.56 195 LEU A O 1
ATOM 1553 N N . THR A 1 196 ? 8.409 -8.413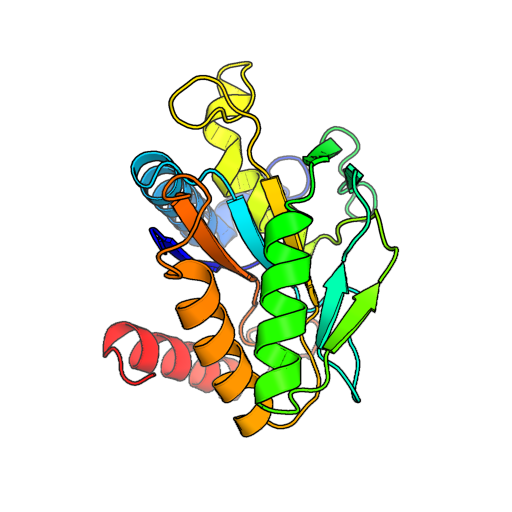 -21.422 1.00 88.88 196 THR A N 1
ATOM 1554 C CA . THR A 1 196 ? 9.675 -8.370 -22.171 1.00 88.88 196 THR A CA 1
ATOM 1555 C C . THR A 1 196 ? 10.461 -9.669 -22.012 1.00 88.88 196 THR A C 1
ATOM 1557 O O . THR A 1 196 ? 10.214 -10.449 -21.092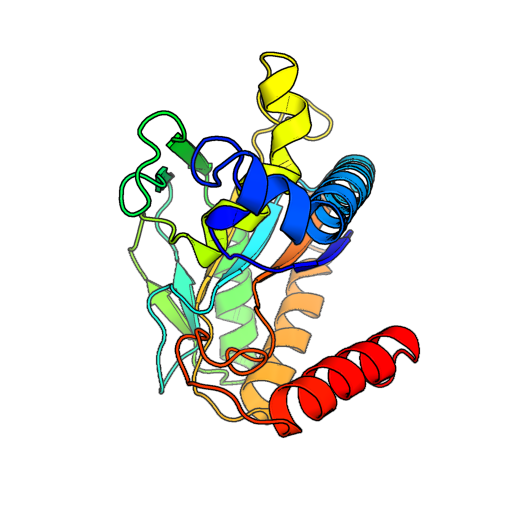 1.00 88.88 196 THR A O 1
ATOM 1560 N N . PHE A 1 197 ? 11.435 -9.910 -22.898 1.00 89.69 197 PHE A N 1
ATOM 1561 C CA . PHE A 1 197 ? 12.349 -11.059 -22.786 1.00 89.69 197 PHE A CA 1
ATOM 1562 C C . PHE A 1 197 ? 13.198 -11.022 -21.512 1.00 89.69 197 PHE A C 1
ATOM 1564 O O . PHE A 1 197 ? 13.541 -12.070 -20.978 1.00 89.69 197 PHE A O 1
ATOM 1571 N N . GLU A 1 198 ? 13.484 -9.821 -21.015 1.00 88.38 198 GLU A N 1
ATOM 1572 C CA . GLU A 1 198 ? 14.250 -9.566 -19.791 1.00 88.38 198 GLU A CA 1
ATOM 1573 C C . GLU A 1 198 ? 13.372 -9.563 -18.529 1.00 88.38 198 GLU A C 1
ATOM 1575 O O . GLU A 1 198 ? 13.877 -9.363 -17.426 1.00 88.38 198 GLU A O 1
ATOM 1580 N N . ALA A 1 199 ? 12.052 -9.740 -18.665 1.00 87.44 199 ALA A N 1
ATOM 1581 C CA . ALA A 1 199 ? 11.151 -9.711 -17.524 1.00 87.44 199 ALA A CA 1
ATOM 1582 C C . ALA A 1 199 ? 11.439 -10.888 -16.566 1.00 87.44 199 ALA A C 1
ATOM 1584 O O . ALA A 1 199 ? 11.811 -11.969 -17.031 1.00 87.44 199 ALA A O 1
ATOM 1585 N N . PRO A 1 200 ? 11.214 -10.741 -15.244 1.00 82.94 200 PRO A N 1
ATOM 1586 C CA . PRO A 1 200 ? 11.592 -11.756 -14.252 1.00 82.94 200 PRO A CA 1
ATOM 1587 C C . PRO A 1 200 ? 11.008 -13.150 -14.508 1.00 82.94 200 PRO A C 1
ATOM 1589 O O . PRO A 1 200 ? 11.638 -14.154 -14.190 1.00 82.94 200 PRO A O 1
ATOM 1592 N N . ALA A 1 201 ? 9.807 -13.218 -15.093 1.00 87.25 201 ALA A N 1
ATOM 1593 C CA . ALA A 1 201 ? 9.136 -14.470 -15.442 1.00 87.25 201 ALA A CA 1
ATOM 1594 C C . ALA A 1 201 ? 9.204 -14.800 -16.950 1.00 87.25 201 ALA A C 1
ATOM 1596 O O . ALA A 1 201 ? 8.476 -15.676 -17.429 1.00 87.25 201 ALA A O 1
ATOM 1597 N N . GLY A 1 202 ? 10.077 -14.110 -17.692 1.00 91.62 202 GLY A N 1
ATOM 1598 C CA . GLY A 1 202 ? 10.278 -14.244 -19.132 1.00 91.62 202 GLY A CA 1
ATOM 1599 C C . GLY A 1 202 ? 9.106 -13.736 -19.975 1.00 91.62 202 GLY A C 1
ATOM 1600 O O . GLY A 1 202 ? 7.975 -13.579 -19.503 1.00 91.62 202 GLY A O 1
ATOM 1601 N N . PHE A 1 203 ? 9.361 -13.528 -21.267 1.00 94.31 203 PHE A N 1
ATOM 1602 C CA . PHE A 1 203 ? 8.347 -13.019 -22.189 1.00 94.31 203 PHE A CA 1
ATOM 1603 C C . PHE A 1 203 ? 7.175 -13.993 -22.357 1.00 94.31 203 PHE A C 1
ATOM 1605 O O . PHE A 1 203 ? 7.358 -15.202 -22.524 1.00 94.31 203 PHE A O 1
ATOM 1612 N N . ASN A 1 204 ? 5.956 -13.462 -22.330 1.00 95.69 204 ASN A N 1
ATOM 1613 C CA . ASN A 1 204 ? 4.761 -14.144 -22.806 1.00 95.69 204 ASN A CA 1
ATOM 1614 C C . ASN A 1 204 ? 3.784 -13.092 -23.352 1.00 95.69 204 ASN A C 1
ATOM 1616 O O . ASN A 1 204 ? 3.412 -12.197 -22.591 1.00 95.69 204 ASN A O 1
ATOM 1620 N N . PRO A 1 205 ? 3.319 -13.199 -24.611 1.00 93.12 205 PRO A N 1
ATOM 1621 C CA . PRO A 1 205 ? 2.372 -12.236 -25.180 1.00 93.12 205 PRO A CA 1
ATOM 1622 C C . PRO A 1 205 ? 1.082 -12.105 -24.354 1.00 93.12 205 PRO A C 1
ATOM 1624 O O . PRO A 1 205 ? 0.525 -11.016 -24.257 1.00 93.12 205 PRO A O 1
ATOM 1627 N N . ARG A 1 206 ? 0.673 -13.167 -23.646 1.00 96.12 206 ARG A N 1
ATOM 1628 C CA . ARG A 1 206 ? -0.490 -13.148 -22.744 1.00 96.12 206 ARG A CA 1
ATOM 1629 C C . ARG A 1 206 ? -0.316 -12.241 -21.522 1.00 96.12 206 ARG A C 1
ATOM 1631 O O . ARG A 1 206 ? -1.289 -11.987 -20.822 1.00 96.12 206 ARG A O 1
ATOM 1638 N N . GLY A 1 207 ? 0.905 -11.783 -21.235 1.00 94.88 207 GLY A N 1
ATOM 1639 C CA . GLY A 1 207 ? 1.146 -10.756 -20.222 1.00 94.88 207 GLY A CA 1
ATOM 1640 C C . GLY A 1 207 ? 0.493 -9.430 -20.606 1.00 94.88 207 GLY A C 1
ATOM 1641 O O . GLY A 1 207 ? -0.206 -8.846 -19.789 1.00 94.88 207 GLY A O 1
ATOM 1642 N N . ALA A 1 208 ? 0.629 -9.012 -21.869 1.00 94.56 208 ALA A N 1
ATOM 1643 C CA . ALA A 1 208 ? -0.012 -7.794 -22.361 1.00 94.56 208 ALA A CA 1
ATOM 1644 C C . ALA A 1 208 ? -1.541 -7.924 -22.347 1.00 94.56 208 ALA A C 1
ATOM 1646 O O . ALA A 1 208 ? -2.218 -7.049 -21.821 1.00 94.56 208 ALA A O 1
ATOM 1647 N N . GLU A 1 209 ? -2.072 -9.060 -22.815 1.00 96.62 209 GLU A N 1
ATOM 1648 C CA . GLU A 1 209 ? -3.515 -9.348 -22.771 1.00 96.62 209 GLU A CA 1
ATOM 1649 C C . GLU A 1 209 ? -4.076 -9.276 -21.339 1.00 96.62 209 GLU A C 1
ATOM 1651 O O . GLU A 1 209 ? -5.171 -8.762 -21.116 1.00 96.62 209 GLU A O 1
ATOM 1656 N N . PHE A 1 210 ? -3.331 -9.798 -20.358 1.00 96.00 210 PHE A N 1
ATOM 1657 C CA . PHE A 1 210 ? -3.714 -9.737 -18.949 1.00 96.00 210 PHE A CA 1
ATOM 1658 C C . PHE A 1 210 ? -3.731 -8.295 -18.430 1.00 96.00 210 PHE A C 1
ATOM 1660 O O . PHE A 1 210 ? -4.730 -7.879 -17.845 1.00 96.00 210 PHE A O 1
ATOM 1667 N N . ASP A 1 211 ? -2.657 -7.537 -18.659 1.00 95.00 211 ASP A N 1
ATOM 1668 C CA . ASP A 1 211 ? -2.537 -6.150 -18.202 1.00 95.00 211 ASP A CA 1
ATOM 1669 C C . ASP A 1 211 ? -3.640 -5.271 -18.802 1.00 95.00 211 ASP A C 1
ATOM 1671 O O . ASP A 1 211 ? -4.331 -4.558 -18.073 1.00 95.00 211 ASP A O 1
ATOM 1675 N N . GLU A 1 212 ? -3.844 -5.369 -20.118 1.00 95.69 212 GLU A N 1
ATOM 1676 C CA . GLU A 1 212 ? -4.881 -4.639 -20.849 1.00 95.69 212 GLU A CA 1
ATOM 1677 C C . GLU A 1 212 ? -6.272 -4.975 -20.313 1.00 95.69 212 GLU A C 1
ATOM 1679 O O . GLU A 1 212 ? -7.057 -4.064 -20.047 1.00 95.69 212 GLU A O 1
ATOM 1684 N N . LYS A 1 213 ? -6.562 -6.260 -20.062 1.00 96.62 213 LYS A N 1
ATOM 1685 C CA . LYS A 1 213 ? -7.875 -6.657 -19.546 1.00 96.62 213 LYS A CA 1
ATOM 1686 C C . LYS A 1 213 ? -8.134 -6.133 -18.137 1.00 96.62 213 LYS A C 1
ATOM 1688 O O . LYS A 1 213 ? -9.255 -5.734 -17.830 1.00 96.62 213 LYS A O 1
ATOM 1693 N N . ILE A 1 214 ? -7.125 -6.132 -17.268 1.00 94.94 214 ILE A N 1
ATOM 1694 C CA . ILE A 1 214 ? -7.265 -5.564 -15.922 1.00 94.94 214 ILE A CA 1
ATOM 1695 C C . ILE A 1 214 ? -7.531 -4.057 -16.001 1.00 94.94 214 ILE A C 1
ATOM 1697 O O . ILE A 1 214 ? -8.414 -3.566 -15.300 1.00 94.94 214 ILE A O 1
ATOM 1701 N N . ILE A 1 215 ? -6.812 -3.334 -16.862 1.00 93.44 215 ILE A N 1
ATOM 1702 C CA . ILE A 1 215 ? -7.011 -1.891 -17.053 1.00 93.44 215 ILE A CA 1
ATOM 1703 C C . ILE A 1 215 ? -8.421 -1.603 -17.585 1.00 93.44 215 ILE A C 1
ATOM 1705 O O . ILE A 1 215 ? -9.118 -0.780 -16.998 1.00 93.44 215 ILE A O 1
ATOM 1709 N N . GLU A 1 216 ? -8.866 -2.323 -18.617 1.00 96.25 216 GLU A N 1
ATOM 1710 C CA . GLU A 1 216 ? -10.213 -2.199 -19.195 1.00 96.25 216 GLU A CA 1
ATOM 1711 C C . GLU A 1 216 ? -11.300 -2.364 -18.119 1.00 96.25 216 GLU A C 1
ATOM 1713 O O . GLU A 1 216 ? -12.156 -1.498 -17.949 1.00 96.25 216 GLU A O 1
ATOM 1718 N N . LEU A 1 217 ? -11.228 -3.436 -17.320 1.00 96.12 217 LEU A N 1
ATOM 1719 C CA . LEU A 1 217 ? -12.209 -3.706 -16.263 1.00 96.12 217 LEU A CA 1
ATOM 1720 C C . LEU A 1 217 ? -12.229 -2.613 -15.182 1.00 96.12 217 LEU A C 1
ATOM 1722 O O . LEU A 1 217 ? -13.297 -2.273 -14.665 1.00 96.12 217 LEU A O 1
ATOM 1726 N N . LEU A 1 218 ? -11.066 -2.049 -14.842 1.00 93.38 218 LEU A N 1
ATOM 1727 C CA . LEU A 1 218 ? -10.965 -0.942 -13.890 1.00 93.38 218 LEU A CA 1
ATOM 1728 C C . LEU A 1 218 ? -11.567 0.353 -14.454 1.00 93.38 218 LEU A C 1
ATOM 1730 O O . LEU A 1 218 ? -12.269 1.055 -13.727 1.00 93.38 218 LEU A O 1
ATOM 1734 N N . GLU A 1 219 ? -11.325 0.667 -15.728 1.00 93.06 219 GLU A N 1
ATOM 1735 C CA . GLU A 1 219 ? -11.876 1.856 -16.393 1.00 93.06 219 GLU A CA 1
ATOM 1736 C C . GLU A 1 219 ? -13.404 1.779 -16.540 1.00 93.06 219 GLU A C 1
ATOM 1738 O O . GLU A 1 219 ? -14.102 2.779 -16.350 1.00 93.06 219 GLU A O 1
ATOM 1743 N N . GLU A 1 220 ? -13.937 0.583 -16.792 1.00 96.00 220 GLU A N 1
ATOM 1744 C CA . GLU A 1 220 ? -15.377 0.326 -16.903 1.00 96.00 220 GLU A CA 1
ATOM 1745 C C . GLU A 1 220 ? -16.097 0.216 -15.548 1.00 96.00 220 GLU A C 1
ATOM 1747 O O . GLU A 1 220 ? -17.327 0.179 -15.505 1.00 96.00 220 GLU A O 1
ATOM 1752 N N . ASN A 1 221 ? -15.363 0.200 -14.429 1.00 90.75 221 ASN A N 1
ATOM 1753 C CA . ASN A 1 221 ? -15.884 -0.124 -13.093 1.00 90.75 221 ASN A CA 1
ATOM 1754 C C . ASN A 1 221 ? -16.565 -1.507 -13.034 1.00 90.75 221 ASN A C 1
ATOM 1756 O O . ASN A 1 221 ? -17.540 -1.706 -12.306 1.00 90.75 221 ASN A O 1
ATOM 1760 N N . ASN A 1 222 ? -16.046 -2.466 -13.799 1.00 90.00 222 ASN A N 1
ATOM 1761 C CA . ASN A 1 222 ? -16.492 -3.854 -13.819 1.00 90.00 222 ASN A CA 1
ATOM 1762 C C . ASN A 1 222 ? -15.596 -4.700 -12.898 1.00 90.00 222 ASN A C 1
ATOM 1764 O O . ASN A 1 222 ? -14.799 -5.525 -13.350 1.00 90.00 222 ASN A O 1
ATOM 1768 N N . THR A 1 223 ? -15.680 -4.402 -11.599 1.00 69.00 223 THR A N 1
ATOM 1769 C CA . THR A 1 223 ? -14.806 -4.926 -10.532 1.00 69.00 223 THR A CA 1
ATOM 1770 C C . THR A 1 223 ? -15.508 -5.904 -9.607 1.00 69.00 223 THR A C 1
ATOM 1772 O O . THR A 1 223 ? -16.647 -5.581 -9.193 1.00 69.00 223 THR A O 1
#

Solvent-accessible surface area (backbone atoms only — not comparable to full-atom values): 11919 Å² total; per-residue (Å²): 46,69,55,47,75,46,79,40,58,31,68,63,49,70,42,77,78,47,21,50,76,68,49,38,58,75,44,39,68,58,51,54,48,42,54,52,47,16,54,53,51,55,76,45,40,38,42,34,35,37,36,34,10,73,62,44,76,54,31,72,78,31,36,28,32,46,64,34,64,54,33,36,37,59,43,52,95,64,69,23,86,80,56,72,48,76,40,40,39,46,58,72,57,50,52,52,46,51,54,58,29,56,78,70,70,50,54,67,39,80,35,87,52,38,69,50,34,56,32,45,44,44,46,51,45,44,54,37,35,75,30,49,78,71,77,34,77,57,54,25,89,89,73,42,72,48,22,41,36,50,28,22,42,46,68,51,56,69,68,60,57,51,54,48,52,54,47,52,55,48,60,32,52,62,88,60,100,61,79,87,50,31,26,28,41,38,41,31,49,71,75,59,54,12,76,36,76,85,28,92,73,30,57,40,78,64,24,52,58,49,42,51,51,54,52,52,30,60,76,70,68,66,120